Protein AF-A0A2J4XVS3-F1 (afdb_monomer_lite)

Organism: NCBI:txid1134687

Structure (mmCIF, N/CA/C/O backbone):
data_AF-A0A2J4XVS3-F1
#
_entry.id   AF-A0A2J4XVS3-F1
#
loop_
_atom_site.group_PDB
_atom_site.id
_atom_site.type_symbol
_atom_site.label_atom_id
_atom_site.label_alt_id
_atom_site.label_comp_id
_atom_site.label_asym_id
_atom_site.label_entity_id
_atom_site.label_seq_id
_atom_site.pdbx_PDB_ins_code
_atom_site.Cartn_x
_atom_site.Cartn_y
_atom_site.Cartn_z
_atom_site.occupancy
_atom_site.B_iso_or_equiv
_atom_site.auth_seq_id
_atom_site.auth_comp_id
_atom_site.auth_asym_id
_atom_site.auth_atom_id
_atom_site.pdbx_PDB_model_num
ATOM 1 N N . MET A 1 1 ? -5.455 -13.985 -5.102 1.00 66.81 1 MET A N 1
ATOM 2 C CA . MET A 1 1 ? -6.342 -13.562 -3.995 1.00 66.81 1 MET A CA 1
ATOM 3 C C . MET A 1 1 ? -5.615 -12.682 -2.974 1.00 66.81 1 MET A C 1
ATOM 5 O O . MET A 1 1 ? -6.192 -11.683 -2.579 1.00 66.81 1 MET A O 1
ATOM 9 N N . GLY A 1 2 ? -4.369 -12.976 -2.565 1.00 78.56 2 GLY A N 1
ATOM 10 C CA . GLY A 1 2 ? -3.549 -12.044 -1.762 1.00 78.56 2 GLY A CA 1
ATOM 11 C C . GLY A 1 2 ? -4.256 -11.509 -0.506 1.00 78.56 2 GLY A C 1
ATOM 12 O O . GLY A 1 2 ? -4.960 -12.256 0.173 1.00 78.56 2 GLY A O 1
ATOM 13 N N . VAL A 1 3 ? -4.119 -10.205 -0.237 1.00 79.12 3 VAL A N 1
ATOM 14 C CA . VAL A 1 3 ? -4.739 -9.520 0.917 1.00 79.12 3 VAL A CA 1
ATOM 15 C C . VAL A 1 3 ? -6.270 -9.642 0.937 1.00 79.12 3 VAL A C 1
ATOM 17 O O . VAL A 1 3 ? -6.856 -9.772 2.012 1.00 79.12 3 VAL A O 1
ATOM 20 N N . LEU A 1 4 ? -6.929 -9.707 -0.229 1.00 84.25 4 LEU A N 1
ATOM 21 C CA . LEU A 1 4 ? -8.383 -9.894 -0.315 1.00 84.25 4 LEU A CA 1
ATOM 22 C C . LEU A 1 4 ? -8.838 -11.191 0.366 1.00 84.25 4 LEU A C 1
ATOM 24 O O . LEU A 1 4 ? -9.874 -11.203 1.028 1.00 84.25 4 LEU A O 1
ATOM 28 N N . ALA A 1 5 ? -8.051 -12.268 0.244 1.00 89.25 5 ALA A N 1
ATOM 29 C CA . ALA A 1 5 ? -8.343 -13.522 0.936 1.00 89.25 5 ALA A CA 1
ATOM 30 C C . ALA A 1 5 ? -8.374 -13.308 2.451 1.00 89.25 5 ALA A C 1
ATOM 32 O O . ALA A 1 5 ? -9.304 -13.765 3.104 1.00 89.25 5 ALA A O 1
ATOM 33 N N . GLY A 1 6 ? -7.388 -12.582 2.989 1.00 87.81 6 GLY A N 1
ATOM 34 C CA . GLY A 1 6 ? -7.286 -12.278 4.416 1.00 87.81 6 GLY A CA 1
ATOM 35 C C . GLY A 1 6 ? -8.451 -11.432 4.932 1.00 87.81 6 GLY A C 1
ATOM 36 O O . GLY A 1 6 ? -8.984 -11.715 6.002 1.00 87.81 6 GLY A O 1
ATOM 37 N N . ILE A 1 7 ? -8.900 -10.440 4.155 1.00 89.00 7 ILE A N 1
ATOM 38 C CA . ILE A 1 7 ? -10.079 -9.630 4.501 1.00 89.00 7 ILE A CA 1
ATOM 39 C C . ILE A 1 7 ? -11.326 -10.515 4.566 1.00 89.00 7 ILE A C 1
ATOM 41 O O . ILE A 1 7 ? -12.056 -10.487 5.555 1.00 89.00 7 ILE A O 1
ATOM 45 N N . ILE A 1 8 ? -11.558 -11.333 3.537 1.00 94.06 8 ILE A N 1
ATOM 46 C CA . ILE A 1 8 ? -12.737 -12.201 3.464 1.00 94.06 8 ILE A CA 1
ATOM 47 C C . ILE A 1 8 ? -12.722 -13.228 4.601 1.00 94.06 8 ILE A C 1
ATOM 49 O O . ILE A 1 8 ? -13.723 -13.370 5.301 1.00 94.06 8 ILE A O 1
ATOM 53 N N . THR A 1 9 ? -11.605 -13.922 4.830 1.00 94.81 9 THR A N 1
ATOM 54 C CA . THR A 1 9 ? -11.514 -14.931 5.897 1.00 94.81 9 THR A CA 1
ATOM 55 C C . THR A 1 9 ? -11.608 -14.307 7.288 1.00 94.81 9 THR A C 1
ATOM 57 O O . THR A 1 9 ? -12.237 -14.895 8.168 1.00 94.81 9 THR A O 1
ATOM 60 N N . GLY A 1 10 ? -11.079 -13.094 7.484 1.00 94.62 10 GLY A N 1
ATOM 61 C CA . GLY A 1 10 ? -11.247 -12.318 8.713 1.00 94.62 10 GLY A CA 1
ATOM 62 C C . GLY A 1 10 ? -12.708 -11.945 8.981 1.00 94.62 10 GLY A C 1
ATOM 63 O O . GLY A 1 10 ? -13.201 -12.152 10.091 1.00 94.62 10 GLY A O 1
ATOM 64 N N . LEU A 1 11 ? -13.431 -11.472 7.960 1.00 96.81 11 LEU A N 1
ATOM 65 C CA . LEU A 1 11 ? -14.864 -11.168 8.055 1.00 96.81 11 LEU A CA 1
ATOM 66 C C . LEU A 1 11 ? -15.695 -12.420 8.350 1.00 96.81 11 LEU A C 1
ATOM 68 O O . LEU A 1 11 ? -16.580 -12.375 9.203 1.00 96.81 11 LEU A O 1
ATOM 72 N N . VAL A 1 12 ? -15.389 -13.546 7.699 1.00 97.69 12 VAL A N 1
ATOM 73 C CA . VAL A 1 12 ? -16.036 -14.838 7.972 1.00 97.69 12 VAL A CA 1
ATOM 74 C C . VAL A 1 12 ? -15.788 -15.258 9.415 1.00 97.69 12 VAL A C 1
ATOM 76 O O . VAL A 1 12 ? -16.746 -15.531 10.133 1.00 97.69 12 VAL A O 1
ATOM 79 N N . GLY A 1 13 ? -14.535 -15.253 9.876 1.00 97.50 13 GLY A N 1
ATOM 80 C CA . GLY A 1 13 ? -14.196 -15.607 11.254 1.00 97.50 13 GLY A CA 1
ATOM 81 C C . GLY A 1 13 ? -14.908 -14.720 12.279 1.00 97.50 13 GLY A C 1
ATOM 82 O O . GLY A 1 13 ? -15.494 -15.227 13.237 1.00 97.50 13 GLY A O 1
ATOM 83 N N . GLY A 1 14 ? -14.939 -13.405 12.044 1.00 97.38 14 GLY A N 1
ATOM 84 C CA . GLY A 1 14 ? -15.664 -12.450 12.884 1.00 97.38 14 GLY A CA 1
ATOM 85 C C . GLY A 1 14 ? -17.174 -12.702 12.907 1.00 97.38 14 GLY A C 1
ATOM 86 O O . GLY A 1 14 ? -17.779 -12.743 13.978 1.00 97.38 14 GLY A O 1
ATOM 87 N N . ALA A 1 15 ? -17.788 -12.943 11.746 1.00 98.00 15 ALA A N 1
ATOM 88 C CA . ALA A 1 15 ? -19.215 -13.240 11.636 1.00 98.00 15 ALA A CA 1
ATOM 89 C C . ALA A 1 15 ? -19.586 -14.562 12.329 1.00 98.00 15 ALA A C 1
ATOM 91 O O . ALA A 1 15 ? -20.554 -14.616 13.090 1.00 98.00 15 ALA A O 1
ATOM 92 N N . VAL A 1 16 ? -18.786 -15.612 12.124 1.00 97.88 16 VAL A N 1
ATOM 93 C CA . VAL A 1 16 ? -18.948 -16.924 12.768 1.00 97.88 16 VAL A CA 1
ATOM 94 C C . VAL A 1 16 ? -18.819 -16.786 14.286 1.00 97.88 16 VAL A C 1
ATOM 96 O O . VAL A 1 16 ? -19.641 -17.333 15.023 1.00 97.88 16 VAL A O 1
ATOM 99 N N . TYR A 1 17 ? -17.832 -16.029 14.773 1.00 97.75 17 TYR A N 1
ATOM 100 C CA . TYR A 1 17 ? -17.650 -15.783 16.203 1.00 97.75 17 TYR A CA 1
ATOM 101 C C . TYR A 1 17 ? -18.851 -15.046 16.809 1.00 97.75 17 TYR A C 1
ATOM 103 O O . TYR A 1 17 ? -19.412 -15.503 17.809 1.00 97.75 17 TYR A O 1
ATOM 111 N N . ASN A 1 18 ? -19.293 -13.953 16.181 1.00 97.88 18 ASN A N 1
ATOM 112 C CA . ASN A 1 18 ? -20.447 -13.174 16.636 1.00 97.88 18 ASN A CA 1
ATOM 113 C C . ASN A 1 18 ? -21.728 -14.015 16.672 1.00 97.88 18 ASN A C 1
ATOM 115 O O . ASN A 1 18 ? -22.561 -13.840 17.559 1.00 97.88 18 ASN A O 1
ATOM 119 N N . ARG A 1 19 ? -21.880 -14.953 15.731 1.00 96.56 19 ARG A N 1
ATOM 120 C CA . ARG A 1 19 ? -23.071 -15.799 15.634 1.00 96.56 19 ARG A CA 1
ATOM 121 C C . ARG A 1 19 ? -23.054 -17.004 16.578 1.00 96.56 19 ARG A C 1
ATOM 123 O O . ARG A 1 19 ? -24.110 -17.343 17.113 1.00 96.56 19 ARG A O 1
ATOM 130 N N . TRP A 1 20 ? -21.906 -17.668 16.747 1.00 96.94 20 TRP A N 1
ATOM 131 C CA . TRP A 1 20 ? -21.829 -19.017 17.331 1.00 96.94 20 TRP A CA 1
ATOM 132 C C . TRP A 1 20 ? -20.818 -19.200 18.467 1.00 96.94 20 TRP A C 1
ATOM 134 O O . TRP A 1 20 ? -20.681 -20.312 18.972 1.00 96.94 20 TRP A O 1
ATOM 144 N N . SER A 1 21 ? -20.161 -18.148 18.957 1.00 96.56 21 SER A N 1
ATOM 145 C CA . SER A 1 21 ? -19.264 -18.258 20.124 1.00 96.56 21 SER A CA 1
ATOM 146 C C . SER A 1 21 ? -19.941 -18.803 21.394 1.00 96.56 21 SER A C 1
ATOM 148 O O . SER A 1 21 ? -19.258 -19.352 22.260 1.00 96.56 21 SER A O 1
ATOM 150 N N . GLY A 1 22 ? -21.270 -18.694 21.495 1.00 95.38 22 GLY A N 1
ATOM 151 C CA . GLY A 1 22 ? -22.093 -19.246 22.578 1.00 95.38 22 GLY A CA 1
ATOM 152 C C . GLY A 1 22 ? -22.997 -20.418 22.176 1.00 95.38 22 GLY A C 1
ATOM 153 O O . GLY A 1 22 ? -23.959 -20.694 22.890 1.00 95.38 22 GLY A O 1
ATOM 154 N N . ILE A 1 23 ? -22.755 -21.081 21.036 1.00 96.31 23 ILE A N 1
ATOM 155 C CA . ILE A 1 23 ? -23.620 -22.175 20.567 1.00 96.31 23 ILE A CA 1
ATOM 156 C C . ILE A 1 23 ? -23.643 -23.340 21.568 1.00 96.31 23 ILE A C 1
ATOM 158 O O . ILE A 1 23 ? -22.600 -23.781 22.055 1.00 96.31 23 ILE A O 1
ATOM 162 N N . LYS A 1 24 ? -24.839 -23.861 21.854 1.00 94.25 24 LYS A N 1
ATOM 163 C CA . LYS A 1 24 ? -25.027 -25.104 22.609 1.00 94.25 24 LYS A CA 1
ATOM 164 C C . LYS A 1 24 ? -25.328 -26.230 21.630 1.00 94.25 24 LYS A C 1
ATOM 166 O O . LYS A 1 24 ? -26.265 -26.123 20.844 1.00 94.25 24 LYS A O 1
ATOM 171 N N . LEU A 1 25 ? -24.510 -27.275 21.672 1.00 93.44 25 LEU A N 1
ATOM 172 C CA . LEU A 1 25 ? -24.684 -28.476 20.861 1.00 93.44 25 LEU A CA 1
ATOM 173 C C . LEU A 1 25 ? -25.314 -29.591 21.710 1.00 93.44 25 LEU A C 1
ATOM 175 O O . LEU A 1 25 ? -25.219 -29.524 22.938 1.00 93.44 25 LEU A O 1
ATOM 179 N N . PRO A 1 26 ? -25.938 -30.603 21.081 1.00 94.69 26 PRO A N 1
ATOM 180 C CA . PRO A 1 26 ? -26.410 -31.796 21.781 1.00 94.69 26 PRO A CA 1
ATOM 181 C C . PRO A 1 26 ? -25.289 -32.480 22.573 1.00 94.69 26 PRO A C 1
ATOM 183 O O . PRO A 1 26 ? -24.120 -32.360 22.205 1.00 94.69 26 PRO A O 1
ATOM 186 N N . ASP A 1 27 ? -25.637 -33.248 23.607 1.00 93.56 27 ASP A N 1
ATOM 187 C CA . ASP A 1 27 ? -24.672 -33.801 24.573 1.00 93.56 27 ASP A CA 1
ATOM 188 C C . ASP A 1 27 ? -23.518 -34.579 23.921 1.00 93.56 27 ASP A C 1
ATOM 190 O O . ASP A 1 27 ? -22.358 -34.390 24.292 1.00 93.56 27 ASP A O 1
ATOM 194 N N . PHE A 1 28 ? -23.803 -35.359 22.873 1.00 94.88 28 PHE A N 1
ATOM 1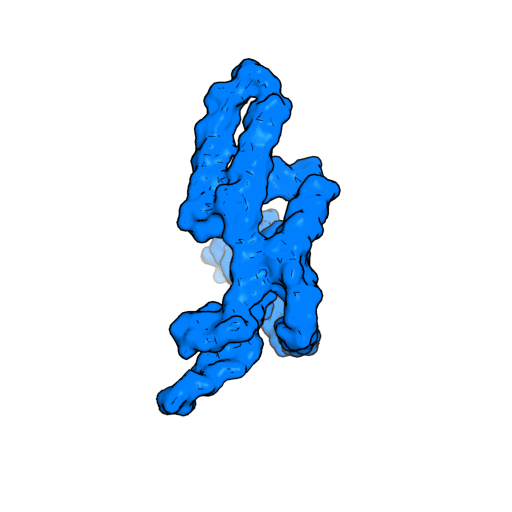95 C CA . PHE A 1 28 ? -22.798 -36.136 22.136 1.00 94.88 28 PHE A CA 1
ATOM 196 C C . PHE A 1 28 ? -21.802 -35.280 21.321 1.00 94.88 28 PHE A C 1
ATOM 198 O O . PHE A 1 28 ? -20.739 -35.768 20.951 1.00 94.88 28 PHE A O 1
ATOM 205 N N . LEU A 1 29 ? -22.109 -34.001 21.063 1.00 93.50 29 LEU A N 1
ATOM 206 C CA . LEU A 1 29 ? -21.225 -33.018 20.413 1.00 93.50 29 LEU A CA 1
ATOM 207 C C . LEU A 1 29 ? -20.833 -31.859 21.338 1.00 93.50 29 LEU A C 1
ATOM 209 O O . LEU A 1 29 ? -20.175 -30.916 20.894 1.00 93.50 29 LEU A O 1
ATOM 213 N N . SER A 1 30 ? -21.205 -31.911 22.619 1.00 92.62 30 SER A N 1
ATOM 214 C CA . SER A 1 30 ? -20.993 -30.827 23.587 1.00 92.62 30 SER A CA 1
ATOM 215 C C . SER A 1 30 ? -19.529 -30.382 23.687 1.00 92.62 30 SER A C 1
ATOM 217 O O . SER A 1 30 ? -19.259 -29.197 23.892 1.00 92.62 30 SER A O 1
ATOM 219 N N . PHE A 1 31 ? -18.579 -31.293 23.436 1.00 93.50 31 PHE A N 1
ATOM 220 C CA . PHE A 1 31 ? -17.145 -30.999 23.366 1.00 93.50 31 PHE A CA 1
ATOM 221 C C . PHE A 1 31 ? -16.796 -29.873 22.380 1.00 93.50 31 PHE A C 1
ATOM 223 O O . PHE A 1 31 ? -15.903 -29.069 22.667 1.00 93.50 31 PHE A O 1
ATOM 230 N N . PHE A 1 32 ? -17.501 -29.802 21.247 1.00 95.00 32 PHE A N 1
ATOM 231 C CA . PHE A 1 32 ? -17.296 -28.805 20.196 1.00 95.00 32 PHE A CA 1
ATOM 232 C C . PHE A 1 32 ? -18.102 -27.522 20.416 1.00 95.00 32 PHE A C 1
ATOM 234 O O . PHE A 1 32 ? -17.988 -26.605 19.613 1.00 95.00 32 PHE A O 1
ATOM 241 N N . GLY A 1 33 ? -18.916 -27.436 21.471 1.00 93.00 33 GLY A N 1
ATOM 242 C CA . GLY A 1 33 ? -19.771 -26.283 21.744 1.00 93.00 33 GLY A CA 1
ATOM 243 C C . GLY A 1 33 ? -19.008 -24.996 22.085 1.00 93.00 33 GLY A C 1
ATOM 244 O O . GLY A 1 33 ? -17.806 -24.985 22.375 1.00 93.00 33 GLY A O 1
ATOM 245 N N . GLY A 1 34 ? -19.735 -23.879 22.070 1.00 94.00 34 GLY A N 1
ATOM 246 C CA . GLY A 1 34 ? -19.211 -22.554 22.388 1.00 94.00 34 GLY A CA 1
ATOM 247 C C . GLY A 1 34 ? -18.070 -22.120 21.463 1.00 94.00 34 GLY A C 1
ATOM 248 O O . GLY A 1 34 ? -18.100 -22.330 20.252 1.00 94.00 34 GLY A O 1
ATOM 249 N N . LYS A 1 35 ? -17.021 -21.521 22.037 1.00 95.38 35 LYS A N 1
ATOM 250 C CA . LYS A 1 35 ? -15.899 -20.942 21.275 1.00 95.38 35 LYS A CA 1
ATOM 251 C C . LYS A 1 35 ? -15.115 -21.962 20.442 1.00 95.38 35 LYS A C 1
ATOM 253 O O . LYS A 1 35 ? -14.475 -21.570 19.473 1.00 95.38 35 LYS A O 1
ATOM 258 N N . ARG A 1 36 ? -15.173 -23.254 20.787 1.00 95.94 36 ARG A N 1
ATOM 259 C CA . ARG A 1 36 ? -14.505 -24.331 20.033 1.00 95.94 36 ARG A CA 1
ATOM 260 C C . ARG A 1 36 ? -15.172 -24.597 18.684 1.00 95.94 36 ARG A C 1
ATOM 262 O O . ARG A 1 36 ? -14.494 -25.022 17.755 1.00 95.94 36 ARG A O 1
ATOM 269 N N . PHE A 1 37 ? -16.462 -24.284 18.552 1.00 96.81 37 PHE A N 1
ATOM 270 C CA . PHE A 1 37 ? -17.194 -24.426 17.296 1.00 96.81 37 PHE A CA 1
ATOM 271 C C . PHE A 1 37 ? -16.744 -23.407 16.245 1.00 96.81 37 PHE A C 1
ATOM 273 O O . PHE A 1 37 ? -16.752 -23.690 15.050 1.00 96.81 37 PHE A O 1
ATOM 280 N N . VAL A 1 38 ? -16.332 -22.215 16.687 1.00 97.06 38 VAL A N 1
ATOM 281 C CA . VAL A 1 38 ? -15.976 -21.091 15.812 1.00 97.06 38 VAL A CA 1
ATOM 282 C C . VAL A 1 38 ? -14.890 -21.449 14.789 1.00 97.06 38 VAL A C 1
ATOM 284 O O . VAL A 1 38 ? -15.139 -21.243 13.601 1.00 97.06 38 VAL A O 1
ATOM 287 N N . PRO A 1 39 ? -13.714 -21.996 15.159 1.00 96.56 39 PRO A N 1
ATOM 288 C CA . PRO A 1 39 ? -12.707 -22.370 14.166 1.00 96.56 39 PRO A CA 1
ATOM 289 C C . PRO A 1 39 ? -13.187 -23.477 13.214 1.00 96.56 39 PRO A C 1
ATOM 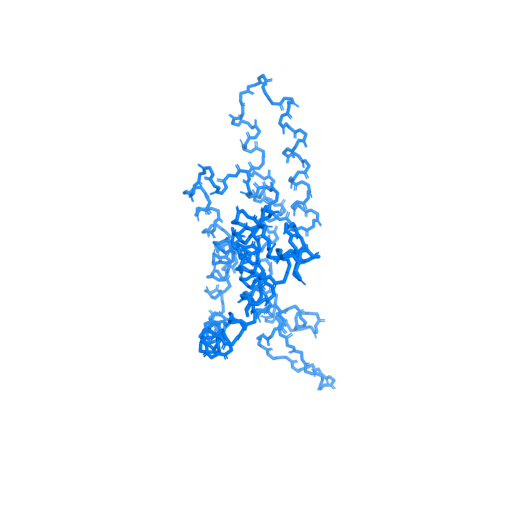291 O O . PRO A 1 39 ? -12.849 -23.436 12.035 1.00 96.56 39 PRO A O 1
ATOM 294 N N . ILE A 1 40 ? -14.023 -24.413 13.682 1.00 96.62 40 ILE A N 1
ATOM 295 C CA . ILE A 1 40 ? -14.574 -25.504 12.857 1.00 96.62 40 ILE A CA 1
ATOM 296 C C . ILE A 1 40 ? -15.493 -24.936 11.772 1.00 96.62 40 ILE A C 1
ATOM 298 O O . ILE A 1 40 ? -15.299 -25.191 10.585 1.00 96.62 40 ILE A O 1
ATOM 302 N N . ALA A 1 41 ? -16.466 -24.117 12.174 1.00 96.81 41 ALA A N 1
ATOM 303 C CA . ALA A 1 41 ? -17.388 -23.466 11.253 1.00 96.81 41 ALA A CA 1
ATOM 304 C C . ALA A 1 41 ? -16.659 -22.504 10.304 1.00 96.81 41 ALA A C 1
ATOM 306 O O . ALA A 1 41 ? -16.929 -22.503 9.106 1.00 96.81 41 ALA A O 1
ATOM 307 N N . THR A 1 42 ? -15.689 -21.736 10.810 1.00 97.56 42 THR A N 1
ATOM 308 C CA . THR A 1 42 ? -14.852 -20.856 9.978 1.00 97.56 42 THR A CA 1
ATOM 309 C C . THR A 1 42 ? -14.110 -21.659 8.912 1.00 97.56 42 THR A C 1
ATOM 311 O O . THR A 1 42 ? -14.170 -21.301 7.740 1.00 97.56 42 THR A O 1
ATOM 314 N N . GLY A 1 43 ? -13.474 -22.776 9.284 1.00 97.25 43 GLY A N 1
ATOM 315 C CA . GLY A 1 43 ? -12.801 -23.669 8.339 1.00 97.25 43 GLY A CA 1
ATOM 316 C C . GLY A 1 43 ? -13.746 -24.218 7.271 1.00 97.25 43 GLY A C 1
ATOM 317 O O . GLY A 1 43 ? -13.406 -24.201 6.091 1.00 97.25 43 GLY A O 1
ATOM 318 N N . PHE A 1 44 ? -14.959 -24.622 7.659 1.00 97.56 44 PHE A N 1
ATOM 319 C CA . PHE A 1 44 ? -15.984 -25.078 6.719 1.00 97.56 44 PHE A CA 1
ATOM 320 C C . PHE A 1 44 ? -16.391 -23.987 5.715 1.00 97.56 44 PHE A C 1
ATOM 322 O O . PHE A 1 44 ? -16.375 -24.229 4.509 1.00 97.56 44 PHE A O 1
ATOM 329 N N . PHE A 1 45 ? -16.700 -22.770 6.171 1.00 97.88 45 PHE A N 1
ATOM 330 C CA . PHE A 1 45 ? -17.040 -21.675 5.256 1.00 97.88 45 PHE A CA 1
ATOM 331 C C . PHE A 1 45 ? -15.861 -21.283 4.364 1.00 97.88 45 PHE A C 1
ATOM 333 O O . PHE A 1 45 ? -16.054 -21.050 3.174 1.00 97.88 45 PHE A O 1
ATOM 340 N N . CYS A 1 46 ? -14.637 -21.270 4.895 1.00 97.31 46 CYS A N 1
ATOM 341 C CA . CYS A 1 46 ? -13.435 -21.031 4.101 1.00 97.31 46 CYS A CA 1
ATOM 342 C C . CYS A 1 46 ? -13.212 -22.115 3.039 1.00 97.31 46 CYS A C 1
ATOM 344 O O . CYS A 1 46 ? -12.784 -21.783 1.939 1.00 97.31 46 CYS A O 1
ATOM 346 N N . LEU A 1 47 ? -13.536 -23.381 3.320 1.00 97.25 47 LEU A N 1
ATOM 347 C CA . LEU A 1 47 ? -13.484 -24.464 2.334 1.00 97.25 47 LEU A CA 1
ATOM 348 C C . LEU A 1 47 ? -14.484 -24.227 1.193 1.00 97.25 47 LEU A C 1
ATOM 350 O O . LEU A 1 47 ? -14.121 -24.332 0.023 1.00 97.25 47 LEU A O 1
ATOM 354 N N . VAL A 1 48 ? -15.725 -23.858 1.524 1.00 97.19 48 VAL A N 1
ATOM 355 C CA . VAL A 1 48 ? -16.749 -23.511 0.524 1.00 97.19 48 VAL A CA 1
ATOM 356 C C . VAL A 1 48 ? -16.297 -22.316 -0.317 1.00 97.19 48 VAL A C 1
ATOM 358 O O . VAL A 1 48 ? -16.364 -22.357 -1.544 1.00 97.19 48 VAL A O 1
ATOM 361 N N . LEU A 1 49 ? -15.774 -21.268 0.322 1.00 96.69 49 LEU A N 1
ATOM 362 C CA . LEU A 1 49 ? -15.236 -20.102 -0.376 1.00 96.69 49 LEU A CA 1
ATOM 363 C C . LEU A 1 49 ? -14.039 -20.465 -1.257 1.00 96.69 49 LEU A C 1
ATOM 365 O O . LEU A 1 49 ? -13.954 -19.960 -2.370 1.00 96.69 49 LEU A O 1
ATOM 369 N N . ALA A 1 50 ? -13.145 -21.349 -0.814 1.00 95.25 50 ALA A N 1
ATOM 370 C CA . ALA A 1 50 ? -12.019 -21.812 -1.620 1.00 95.25 50 ALA A CA 1
ATOM 371 C C . ALA A 1 50 ? -12.494 -22.536 -2.887 1.00 95.25 50 ALA A C 1
ATOM 373 O O . ALA A 1 50 ? -11.965 -22.272 -3.964 1.00 95.25 50 ALA A O 1
ATOM 374 N N . ALA A 1 51 ? -13.527 -23.378 -2.784 1.00 95.69 51 ALA A N 1
ATOM 375 C CA . ALA A 1 51 ? -14.134 -24.016 -3.949 1.00 95.69 51 ALA A CA 1
ATOM 376 C C . ALA A 1 51 ? -14.719 -22.978 -4.921 1.00 95.69 51 ALA A C 1
ATOM 378 O O . ALA A 1 51 ? -14.457 -23.049 -6.117 1.00 95.69 51 ALA A O 1
ATOM 379 N N . ILE A 1 52 ? -15.445 -21.974 -4.418 1.00 95.81 52 ILE A N 1
ATOM 380 C CA . ILE A 1 52 ? -16.032 -20.904 -5.244 1.00 95.81 52 ILE A CA 1
ATOM 381 C C . ILE A 1 52 ? -14.938 -20.064 -5.917 1.00 95.81 52 ILE A C 1
ATOM 383 O O . ILE A 1 52 ? -14.920 -19.913 -7.139 1.00 95.81 52 ILE A O 1
ATOM 387 N N . PHE A 1 53 ? -13.999 -19.529 -5.135 1.00 95.19 53 PHE A N 1
ATOM 388 C CA . PHE A 1 53 ? -12.924 -18.684 -5.649 1.00 95.19 53 PHE A CA 1
ATOM 389 C C . PHE A 1 53 ? -11.946 -19.452 -6.538 1.00 95.19 53 PHE A C 1
ATOM 391 O O . PHE A 1 53 ? -11.348 -18.833 -7.409 1.00 95.19 53 PHE A O 1
ATOM 398 N N . GLY A 1 54 ? -11.829 -20.774 -6.402 1.00 93.31 54 GLY A N 1
ATOM 399 C CA . GLY A 1 54 ? -11.070 -21.607 -7.336 1.00 93.31 54 GLY A CA 1
ATOM 400 C C . GLY A 1 54 ? -11.536 -21.457 -8.789 1.00 93.31 54 GLY A C 1
ATOM 401 O O . GLY A 1 54 ? -10.703 -21.456 -9.689 1.00 93.31 54 GLY A O 1
ATOM 402 N N . TYR A 1 55 ? -12.836 -21.243 -9.015 1.00 93.81 55 TYR A N 1
ATOM 403 C CA . TYR A 1 55 ? -13.400 -21.012 -10.352 1.00 93.81 55 TYR A CA 1
ATOM 404 C C . TYR A 1 55 ? -13.578 -19.528 -10.685 1.00 93.81 55 TYR A C 1
ATOM 406 O O . TYR A 1 55 ? -13.391 -19.124 -11.830 1.00 93.81 55 TYR A O 1
ATOM 414 N N . VAL A 1 56 ? -13.935 -18.704 -9.696 1.00 93.94 56 VAL A N 1
ATOM 415 C CA . VAL A 1 56 ? -14.264 -17.284 -9.915 1.00 93.94 56 VAL A CA 1
ATOM 416 C C . VAL A 1 56 ? -13.020 -16.393 -9.969 1.00 93.94 56 VAL A C 1
ATOM 418 O O . VAL A 1 56 ? -13.009 -15.395 -10.685 1.00 93.94 56 VAL A O 1
ATOM 421 N N . TRP A 1 57 ? -11.961 -16.723 -9.227 1.00 92.44 57 TRP A N 1
ATOM 422 C CA . TRP A 1 57 ? -10.763 -15.886 -9.154 1.00 92.44 57 TRP A CA 1
ATOM 423 C C . TRP A 1 57 ? -9.871 -15.917 -10.403 1.00 92.44 57 TRP A C 1
ATOM 425 O O . TRP A 1 57 ? -9.359 -14.853 -10.744 1.00 92.44 57 TRP A O 1
ATOM 435 N N . PRO A 1 58 ? -9.649 -17.049 -11.107 1.00 92.94 58 PRO A N 1
ATOM 436 C CA . PRO A 1 58 ? -8.722 -17.074 -12.241 1.00 92.94 58 PRO A CA 1
ATOM 437 C C . PRO A 1 58 ? -9.017 -16.029 -13.335 1.00 92.94 58 P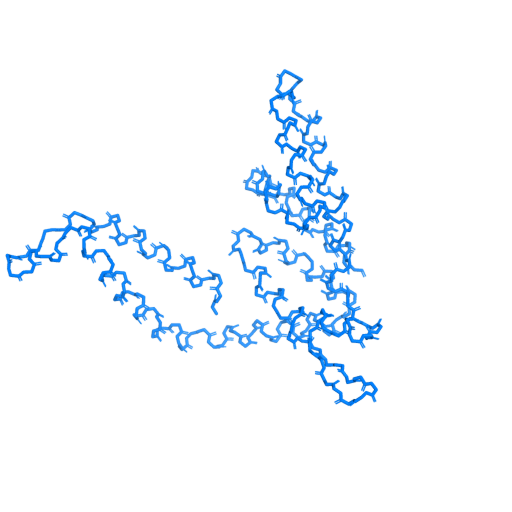RO A C 1
ATOM 439 O O . PRO A 1 58 ? -8.085 -15.325 -13.721 1.00 92.94 58 PRO A O 1
ATOM 442 N N . PRO A 1 59 ? -10.274 -15.811 -13.781 1.00 93.88 59 PRO A N 1
ATOM 443 C CA . PRO A 1 59 ? -10.581 -14.733 -14.726 1.00 93.88 59 PRO A CA 1
ATOM 444 C C . PRO A 1 59 ? -10.224 -13.338 -14.194 1.00 93.88 59 PRO A C 1
ATOM 446 O O . PRO A 1 59 ? -9.684 -12.512 -14.927 1.00 93.88 59 PRO A O 1
ATOM 449 N N . VAL A 1 60 ? -10.476 -13.083 -12.905 1.00 89.88 60 VAL A N 1
ATOM 450 C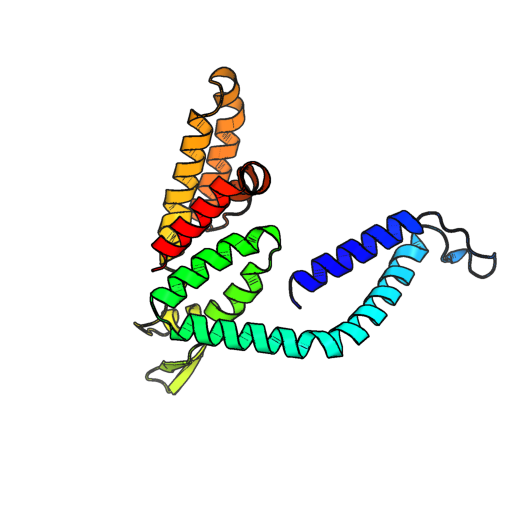 CA . VAL A 1 60 ? -10.129 -11.816 -12.241 1.00 89.88 60 VAL A CA 1
ATOM 451 C C . VAL A 1 60 ? -8.612 -11.644 -12.170 1.00 89.88 60 VAL A C 1
ATOM 453 O O . VAL A 1 60 ? -8.099 -10.572 -12.472 1.00 89.88 60 VAL A O 1
ATOM 456 N N . GLN A 1 61 ? -7.882 -12.705 -11.822 1.00 86.06 61 GLN A N 1
ATOM 457 C CA . GLN A 1 61 ? -6.422 -12.705 -11.788 1.00 86.06 61 GLN A CA 1
ATOM 458 C C . GLN A 1 61 ? -5.830 -12.399 -13.166 1.00 86.06 61 GLN A C 1
ATOM 460 O O . GLN A 1 61 ? -4.892 -11.610 -13.250 1.00 86.06 61 GLN A O 1
ATOM 465 N N . ASN A 1 62 ? -6.396 -12.972 -14.229 1.00 88.31 62 ASN A N 1
ATOM 466 C CA . ASN A 1 62 ? -5.963 -12.713 -15.601 1.00 88.31 62 ASN A CA 1
ATOM 467 C C . ASN A 1 62 ? -6.227 -11.259 -16.008 1.00 88.31 62 ASN A C 1
ATOM 469 O O . ASN A 1 62 ? -5.359 -10.630 -16.603 1.00 88.31 62 ASN A O 1
ATOM 473 N N . ALA A 1 63 ? -7.382 -10.696 -15.639 1.00 88.56 63 ALA A N 1
ATOM 474 C CA . ALA A 1 63 ? -7.679 -9.286 -15.888 1.00 88.56 63 ALA A CA 1
ATOM 475 C C . ALA A 1 63 ? -6.716 -8.346 -15.139 1.00 88.56 63 ALA A C 1
ATOM 477 O O . ALA A 1 63 ? -6.236 -7.371 -15.713 1.00 88.56 63 ALA A O 1
ATOM 478 N N . ILE A 1 64 ? -6.392 -8.659 -13.878 1.00 84.06 64 ILE A N 1
ATOM 479 C CA . ILE A 1 64 ? -5.392 -7.919 -13.093 1.00 84.06 64 ILE A CA 1
ATOM 480 C C . ILE A 1 64 ? -4.015 -8.005 -13.761 1.00 84.06 64 ILE A C 1
ATOM 482 O O . ILE A 1 64 ? -3.321 -6.997 -13.850 1.00 84.06 64 ILE A O 1
ATOM 486 N N . HIS A 1 65 ? -3.625 -9.191 -14.231 1.00 81.81 65 HIS A N 1
ATOM 487 C CA . HIS A 1 65 ? -2.344 -9.398 -14.899 1.00 81.81 65 HIS A CA 1
ATOM 488 C C . HIS A 1 65 ? -2.249 -8.591 -16.200 1.00 81.81 65 HIS A C 1
ATOM 490 O O . HIS A 1 65 ? -1.321 -7.803 -16.345 1.00 81.81 65 HIS A O 1
ATOM 496 N N . ALA A 1 66 ? -3.260 -8.680 -17.069 1.00 85.50 66 ALA A N 1
ATOM 497 C CA . ALA A 1 66 ? -3.321 -7.916 -18.316 1.00 85.50 66 ALA A CA 1
ATOM 498 C C . ALA A 1 66 ? -3.329 -6.395 -18.075 1.00 85.50 66 ALA A C 1
ATOM 500 O O . ALA A 1 66 ? -2.653 -5.642 -18.774 1.00 85.50 66 ALA A O 1
ATOM 501 N N . GLY A 1 67 ? -4.060 -5.928 -17.056 1.00 84.88 67 GLY A N 1
ATOM 502 C CA . GLY A 1 67 ? -4.026 -4.524 -16.643 1.00 84.88 67 GLY A CA 1
ATOM 503 C C . GLY A 1 67 ? -2.641 -4.093 -16.151 1.00 84.88 67 GLY A C 1
ATOM 504 O O . GLY A 1 67 ? -2.188 -3.000 -16.478 1.00 84.88 67 GLY A O 1
ATOM 505 N N . GLY A 1 68 ? -1.948 -4.961 -15.411 1.00 78.44 68 GLY A N 1
ATOM 506 C CA . GLY A 1 68 ? -0.570 -4.742 -14.976 1.00 78.44 68 GLY A CA 1
ATOM 507 C C . GLY A 1 68 ? 0.417 -4.652 -16.141 1.00 78.44 68 GLY A C 1
ATOM 508 O O . GLY A 1 68 ? 1.221 -3.725 -16.176 1.00 78.44 68 GLY A O 1
ATOM 509 N N . GLU A 1 69 ? 0.329 -5.560 -17.115 1.00 79.94 69 GLU A N 1
ATOM 510 C CA . G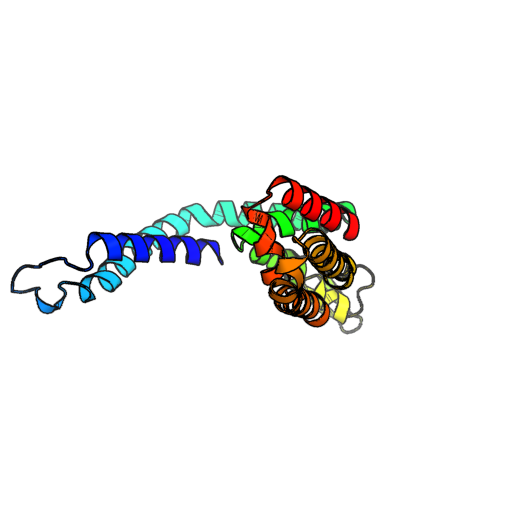LU A 1 69 ? 1.160 -5.534 -18.331 1.00 79.94 69 GLU A CA 1
ATOM 511 C C . GLU A 1 69 ? 0.945 -4.253 -19.129 1.00 79.94 69 GLU A C 1
ATOM 513 O O . GLU A 1 69 ? 1.912 -3.616 -19.548 1.00 79.94 69 GLU A O 1
ATOM 518 N N . TRP A 1 70 ? -0.311 -3.826 -19.271 1.00 85.31 70 TRP A N 1
ATOM 519 C CA . TRP A 1 70 ? -0.639 -2.572 -19.939 1.00 85.31 70 TRP A CA 1
ATOM 520 C C . TRP A 1 70 ? -0.038 -1.356 -19.222 1.00 85.31 70 TRP A C 1
ATOM 522 O O . TRP A 1 70 ? 0.575 -0.509 -19.871 1.00 85.31 70 TRP A O 1
ATOM 532 N N . ILE A 1 71 ? -0.163 -1.284 -17.890 1.00 83.12 71 ILE A N 1
ATOM 533 C CA . ILE A 1 71 ? 0.428 -0.209 -17.080 1.00 83.12 71 ILE A CA 1
ATOM 534 C C . ILE A 1 71 ? 1.945 -0.178 -17.269 1.00 83.12 71 ILE A C 1
ATOM 536 O O . ILE A 1 71 ? 2.507 0.886 -17.506 1.00 83.12 71 ILE A O 1
ATOM 540 N N . VAL A 1 72 ? 2.615 -1.329 -17.199 1.00 75.50 72 VAL A N 1
ATOM 541 C CA . VAL A 1 72 ? 4.076 -1.380 -17.328 1.00 75.50 72 VAL A CA 1
ATOM 542 C C . VAL A 1 72 ? 4.538 -1.009 -18.739 1.00 75.50 72 VAL A C 1
ATOM 544 O O . VAL A 1 72 ? 5.524 -0.291 -18.896 1.00 75.50 72 VAL A O 1
ATOM 547 N N . GLY A 1 73 ? 3.797 -1.418 -19.770 1.00 80.69 73 GLY A N 1
ATOM 548 C CA . GLY A 1 73 ? 4.088 -1.074 -21.163 1.00 80.69 73 GLY A CA 1
ATOM 549 C C . GLY A 1 73 ? 3.847 0.397 -21.530 1.00 80.69 73 GLY A C 1
ATOM 550 O O . GLY A 1 73 ? 4.347 0.851 -22.556 1.00 80.69 73 GLY A O 1
ATOM 551 N N . ALA A 1 74 ? 3.112 1.161 -20.715 1.00 87.44 74 ALA A N 1
ATOM 552 C CA . ALA A 1 74 ? 2.749 2.549 -21.022 1.00 87.44 74 ALA A CA 1
ATOM 553 C C . ALA A 1 74 ? 3.831 3.590 -20.659 1.00 87.44 74 ALA A C 1
ATOM 555 O O . ALA A 1 74 ? 3.611 4.792 -20.834 1.00 87.44 74 ALA A O 1
ATOM 556 N N . GLY A 1 75 ? 4.993 3.161 -20.153 1.00 88.25 75 GLY A N 1
ATOM 557 C CA . GLY A 1 75 ? 6.098 4.055 -19.801 1.00 88.25 75 GLY A CA 1
ATOM 558 C C . GLY A 1 75 ? 5.707 5.060 -18.710 1.00 88.25 75 GLY A C 1
ATOM 559 O O . GLY A 1 75 ? 5.053 4.689 -17.739 1.00 88.25 75 GLY A O 1
ATOM 560 N N . ALA A 1 76 ? 6.109 6.328 -18.861 1.00 90.75 76 ALA A N 1
ATOM 561 C CA . ALA A 1 76 ? 5.883 7.394 -17.871 1.00 90.75 76 ALA A CA 1
ATOM 562 C C . ALA A 1 76 ? 4.400 7.560 -17.481 1.00 90.75 76 ALA A C 1
ATOM 564 O O . ALA A 1 76 ? 4.042 7.711 -16.314 1.00 90.75 76 ALA A O 1
ATOM 565 N N . LEU A 1 77 ? 3.491 7.453 -18.458 1.00 93.44 77 LEU A N 1
ATOM 566 C CA . LEU A 1 77 ? 2.054 7.475 -18.177 1.00 93.44 77 LEU A CA 1
ATOM 567 C C . LEU A 1 77 ? 1.635 6.290 -17.296 1.00 93.44 77 LEU A C 1
ATOM 569 O O . LEU A 1 77 ? 0.820 6.440 -16.384 1.00 93.44 77 LEU A O 1
ATOM 573 N N . GLY A 1 78 ? 2.223 5.127 -17.555 1.00 92.38 78 GLY A N 1
ATOM 574 C CA . GLY A 1 78 ? 2.046 3.913 -16.776 1.00 92.38 78 GLY A CA 1
ATOM 575 C C . GLY A 1 78 ? 2.495 4.060 -15.329 1.00 92.38 78 GLY A C 1
ATOM 576 O O . GLY A 1 78 ? 1.721 3.752 -14.423 1.00 92.38 78 GLY A O 1
ATOM 577 N N . SER A 1 79 ? 3.700 4.578 -15.086 1.00 93.19 79 SER A N 1
ATOM 578 C CA . SER A 1 79 ? 4.209 4.815 -13.727 1.00 93.19 79 SER A CA 1
ATOM 579 C C . SER A 1 79 ? 3.343 5.815 -12.959 1.00 93.19 79 SER A C 1
ATOM 581 O O . SER A 1 79 ? 3.027 5.573 -11.790 1.00 93.19 79 SER A O 1
ATOM 583 N N . GLY A 1 80 ? 2.850 6.867 -13.615 1.00 95.75 80 GLY A N 1
ATOM 584 C CA . GLY A 1 80 ? 1.916 7.806 -12.994 1.00 95.75 80 GLY A CA 1
ATOM 585 C C . GLY A 1 80 ? 0.565 7.179 -12.622 1.00 95.75 80 GLY A C 1
ATOM 586 O O . GLY A 1 80 ? 0.092 7.328 -11.490 1.00 95.75 80 GLY A O 1
ATOM 587 N N . ILE A 1 81 ? -0.044 6.409 -13.531 1.00 95.38 81 ILE A N 1
ATOM 588 C CA . ILE A 1 81 ? -1.287 5.662 -13.258 1.00 95.38 81 ILE A CA 1
ATOM 589 C C . ILE A 1 81 ? -1.069 4.646 -12.134 1.00 95.38 81 ILE A C 1
ATOM 591 O O . ILE A 1 81 ? -1.904 4.522 -11.235 1.00 95.38 81 ILE A O 1
ATOM 595 N N . PHE A 1 82 ? 0.064 3.946 -12.157 1.00 94.75 82 PHE A N 1
ATOM 596 C CA . PHE A 1 82 ? 0.460 3.014 -11.114 1.00 94.75 82 PHE A CA 1
ATOM 597 C C . PHE A 1 82 ? 0.527 3.707 -9.753 1.00 94.75 82 PHE A C 1
ATOM 599 O O . PHE A 1 82 ? -0.113 3.231 -8.821 1.00 94.75 82 PHE A O 1
ATOM 606 N N . GLY A 1 83 ? 1.215 4.847 -9.632 1.00 96.12 83 GLY A N 1
ATOM 607 C CA . GLY A 1 83 ? 1.310 5.604 -8.378 1.00 96.12 83 GLY A CA 1
ATOM 608 C C . GLY A 1 83 ? -0.053 6.045 -7.848 1.00 96.12 83 GLY A C 1
ATOM 609 O O . GLY A 1 83 ? -0.351 5.872 -6.664 1.00 96.12 83 GLY A O 1
ATOM 610 N N . PHE A 1 84 ? -0.916 6.540 -8.735 1.00 97.31 84 PHE A N 1
ATOM 611 C CA . PHE A 1 84 ? -2.278 6.944 -8.396 1.00 97.31 84 PHE A CA 1
ATOM 612 C C . PHE A 1 84 ? -3.122 5.773 -7.869 1.00 97.31 84 PHE A C 1
ATOM 614 O O . PHE A 1 84 ? -3.661 5.841 -6.761 1.00 97.31 84 PHE A O 1
ATOM 621 N N . ILE A 1 85 ? -3.202 4.672 -8.625 1.00 95.19 85 ILE A N 1
ATOM 622 C CA . ILE A 1 85 ? -3.972 3.480 -8.237 1.00 95.19 85 ILE A CA 1
ATOM 623 C C . ILE A 1 85 ? -3.377 2.845 -6.978 1.00 95.19 85 ILE A C 1
ATOM 625 O O . ILE A 1 85 ? -4.119 2.426 -6.092 1.00 95.19 85 ILE A O 1
ATOM 629 N N . ASN A 1 86 ? -2.048 2.808 -6.867 1.00 95.25 86 ASN A N 1
ATOM 630 C CA . ASN A 1 86 ? -1.344 2.301 -5.699 1.00 95.25 86 ASN A CA 1
ATOM 631 C C . ASN A 1 86 ? -1.840 2.986 -4.425 1.00 95.25 86 ASN A C 1
ATOM 633 O O . ASN A 1 86 ? -2.256 2.291 -3.502 1.00 95.25 86 ASN A O 1
ATOM 637 N N . ARG A 1 87 ? -1.888 4.327 -4.404 1.00 96.94 87 ARG A N 1
ATOM 638 C CA . ARG A 1 87 ? -2.434 5.066 -3.259 1.00 96.94 87 ARG A CA 1
ATOM 639 C C . ARG A 1 87 ? -3.892 4.689 -3.013 1.00 96.94 87 ARG A C 1
ATOM 641 O O . ARG A 1 87 ? -4.220 4.261 -1.917 1.00 96.94 87 ARG A O 1
ATOM 648 N N . LEU A 1 88 ? -4.760 4.719 -4.024 1.00 96.31 88 LEU A N 1
ATOM 649 C CA . LEU A 1 88 ? -6.183 4.380 -3.846 1.00 96.31 88 LEU A CA 1
ATOM 650 C C . LEU A 1 88 ? -6.443 2.968 -3.286 1.00 96.31 88 LEU A C 1
ATOM 652 O O . LEU A 1 88 ? -7.488 2.738 -2.677 1.00 96.31 88 LEU A O 1
ATOM 656 N N . LEU A 1 89 ? -5.509 2.031 -3.467 1.00 94.62 89 LEU A N 1
ATOM 657 C CA . LEU A 1 89 ? -5.608 0.649 -2.991 1.00 94.62 89 LEU A CA 1
ATOM 658 C C . LEU A 1 89 ? -4.944 0.396 -1.622 1.00 94.62 89 LEU A C 1
ATOM 660 O O . LEU A 1 89 ? -4.959 -0.736 -1.128 1.00 94.62 89 LEU A O 1
ATOM 664 N N . ILE A 1 90 ? -4.367 1.408 -0.976 1.00 94.50 90 ILE A N 1
ATOM 665 C CA . ILE A 1 90 ? -3.867 1.307 0.404 1.00 94.50 90 ILE A CA 1
ATOM 666 C C . ILE A 1 90 ? -4.945 0.945 1.433 1.00 94.50 90 ILE A C 1
ATOM 668 O O . ILE A 1 90 ? -4.693 0.008 2.191 1.00 94.50 90 ILE A O 1
ATOM 672 N N . PRO A 1 91 ? -6.153 1.553 1.449 1.00 90.81 91 PRO A N 1
ATOM 673 C CA . PRO A 1 91 ? -7.169 1.235 2.460 1.00 90.81 91 PRO A CA 1
ATOM 674 C C . PRO A 1 91 ? -7.576 -0.243 2.490 1.00 90.81 91 PRO A C 1
ATOM 676 O O . PRO A 1 91 ? -8.018 -0.751 3.516 1.00 90.81 91 PRO A O 1
ATOM 679 N N . THR A 1 92 ? -7.451 -0.932 1.355 1.00 90.44 92 THR A N 1
ATOM 680 C CA . THR A 1 92 ? -7.806 -2.347 1.195 1.00 90.44 92 THR A CA 1
ATOM 681 C C . THR A 1 92 ? -6.586 -3.270 1.198 1.00 90.44 92 THR A C 1
ATOM 683 O O . THR A 1 92 ? -6.735 -4.484 1.087 1.00 90.44 92 THR A O 1
ATOM 686 N N . GLY A 1 93 ? -5.370 -2.721 1.271 1.00 88.62 93 GLY A N 1
ATOM 687 C CA . GLY A 1 93 ? -4.119 -3.469 1.140 1.00 88.62 93 GLY A CA 1
ATOM 688 C C . GLY A 1 93 ? -3.862 -4.060 -0.255 1.00 88.62 93 GLY A C 1
ATOM 689 O O . GLY A 1 93 ? -2.859 -4.742 -0.460 1.00 88.62 93 GLY A O 1
ATOM 690 N N . LEU A 1 94 ? -4.730 -3.804 -1.241 1.00 89.38 94 LEU A N 1
ATOM 691 C CA . LEU A 1 94 ? -4.620 -4.377 -2.589 1.00 89.38 94 LEU A CA 1
ATOM 692 C C . LEU A 1 94 ? -3.471 -3.785 -3.413 1.00 89.38 94 LEU A C 1
ATOM 694 O O . LEU A 1 94 ? -3.048 -4.397 -4.392 1.00 89.38 94 LEU A O 1
ATOM 698 N N . HIS A 1 95 ? -2.914 -2.651 -2.992 1.00 92.31 95 HIS A N 1
ATOM 699 C CA . HIS A 1 95 ? -1.722 -2.048 -3.591 1.00 92.31 95 HIS A CA 1
ATOM 700 C C . HIS A 1 95 ? -0.527 -3.016 -3.617 1.00 92.31 95 HIS A C 1
ATOM 702 O O . HIS A 1 95 ? 0.281 -2.960 -4.537 1.00 92.31 95 HIS A O 1
ATOM 708 N N . GLN A 1 96 ? -0.459 -3.970 -2.682 1.00 88.31 96 GLN A N 1
ATOM 709 C CA . GLN A 1 96 ? 0.572 -5.011 -2.662 1.00 88.31 96 GLN A CA 1
ATOM 710 C C . GLN A 1 96 ? 0.497 -5.959 -3.868 1.00 88.31 96 GLN A C 1
ATOM 712 O O . GLN A 1 96 ? 1.525 -6.453 -4.331 1.00 88.31 96 GLN A O 1
ATOM 717 N N . VAL A 1 97 ? -0.700 -6.201 -4.418 1.00 83.75 97 VAL A N 1
ATOM 718 C CA . VAL A 1 97 ? -0.861 -6.989 -5.652 1.00 83.75 97 VAL A CA 1
ATOM 719 C C . VAL A 1 97 ? -0.251 -6.231 -6.827 1.00 83.75 97 VAL A C 1
ATOM 721 O O . VAL A 1 97 ? 0.523 -6.803 -7.588 1.00 83.75 97 VAL A O 1
ATOM 724 N N . LEU A 1 98 ? -0.553 -4.936 -6.929 1.00 86.25 98 LEU A N 1
ATOM 725 C CA . LEU A 1 98 ? -0.017 -4.070 -7.975 1.00 86.25 98 LEU A CA 1
ATOM 726 C C . LEU A 1 98 ? 1.515 -3.952 -7.871 1.00 86.25 98 LEU A C 1
ATOM 728 O O . LEU A 1 98 ? 2.211 -4.113 -8.870 1.00 86.25 98 LEU A O 1
ATOM 732 N N . ASN A 1 99 ? 2.035 -3.765 -6.653 1.00 90.25 99 ASN A N 1
ATOM 733 C CA . ASN A 1 99 ? 3.468 -3.769 -6.353 1.00 90.25 99 ASN A CA 1
ATOM 734 C C . ASN A 1 99 ? 4.133 -5.074 -6.783 1.00 90.25 99 ASN A C 1
ATOM 736 O O . ASN A 1 99 ? 5.160 -5.045 -7.446 1.00 90.25 99 ASN A O 1
ATOM 740 N N . THR A 1 100 ? 3.539 -6.220 -6.433 1.00 86.69 100 THR A N 1
ATOM 741 C CA . THR A 1 100 ? 4.109 -7.534 -6.764 1.00 86.69 100 THR A CA 1
ATOM 742 C C . THR A 1 100 ? 4.326 -7.670 -8.269 1.00 86.69 100 THR A C 1
ATOM 744 O O . THR A 1 100 ? 5.381 -8.107 -8.724 1.00 86.69 100 THR A O 1
ATOM 747 N N . ILE A 1 101 ? 3.325 -7.247 -9.036 1.00 83.88 101 ILE A N 1
ATOM 748 C CA . ILE A 1 101 ? 3.322 -7.327 -10.490 1.00 83.88 101 ILE A CA 1
ATOM 749 C C . ILE A 1 101 ? 4.386 -6.393 -11.088 1.00 83.88 101 ILE A C 1
ATOM 751 O O . ILE A 1 101 ? 5.255 -6.855 -11.827 1.00 83.88 101 ILE A O 1
ATOM 755 N N . ALA A 1 102 ? 4.360 -5.105 -10.735 1.00 88.94 102 ALA A N 1
ATOM 756 C CA . ALA A 1 102 ? 5.273 -4.112 -11.304 1.00 88.94 102 ALA A CA 1
ATOM 757 C C . ALA A 1 102 ? 6.731 -4.343 -10.871 1.00 88.94 102 ALA A C 1
ATOM 759 O O . ALA A 1 102 ? 7.648 -4.321 -11.687 1.00 88.94 102 ALA A O 1
ATOM 760 N N . TRP A 1 103 ? 6.955 -4.598 -9.583 1.00 91.25 103 TRP A N 1
ATOM 761 C CA . TRP A 1 103 ? 8.296 -4.625 -9.008 1.00 91.25 103 TRP A CA 1
ATOM 762 C C . TRP A 1 103 ? 9.013 -5.966 -9.163 1.00 91.25 103 TRP A C 1
ATOM 764 O O . TRP A 1 103 ? 10.243 -5.972 -9.169 1.00 91.25 103 TRP A O 1
ATOM 774 N N . PHE A 1 104 ? 8.287 -7.084 -9.308 1.00 89.19 104 PHE A N 1
ATOM 775 C CA . PHE A 1 104 ? 8.897 -8.424 -9.299 1.00 89.19 104 PHE A CA 1
ATOM 776 C C . PHE A 1 104 ? 8.528 -9.334 -10.475 1.00 89.19 104 PHE A C 1
ATOM 778 O O . PHE A 1 104 ? 9.207 -10.341 -10.658 1.00 89.19 104 PHE A O 1
ATOM 785 N N . GLN A 1 105 ? 7.479 -9.041 -11.250 1.00 84.44 105 GLN A N 1
ATOM 786 C CA . GLN A 1 105 ? 7.000 -9.974 -12.281 1.00 84.44 105 GLN A CA 1
ATOM 787 C C . GLN A 1 105 ? 7.154 -9.449 -13.705 1.00 84.44 105 GLN A C 1
ATOM 789 O O . GLN A 1 105 ? 7.619 -10.190 -14.565 1.00 84.44 105 GLN A O 1
ATOM 794 N N . ILE A 1 106 ? 6.749 -8.207 -13.974 1.00 78.69 106 ILE A N 1
ATOM 795 C CA . ILE A 1 106 ? 6.622 -7.721 -15.352 1.00 78.69 106 ILE A CA 1
ATOM 796 C C . ILE A 1 106 ? 7.908 -7.066 -15.856 1.00 78.69 106 ILE A C 1
ATOM 798 O O . ILE A 1 106 ? 8.584 -6.318 -15.147 1.00 78.69 106 ILE A O 1
ATOM 802 N N . GLY A 1 107 ? 8.198 -7.322 -17.131 1.00 81.06 107 GLY A N 1
ATOM 803 C CA . GLY A 1 107 ? 9.383 -6.853 -17.831 1.00 81.06 107 GLY A CA 1
ATOM 804 C C . GLY A 1 107 ? 10.521 -7.856 -17.718 1.00 81.06 107 GLY A C 1
ATOM 805 O O . GLY A 1 107 ? 10.659 -8.539 -16.707 1.00 81.06 107 GLY A O 1
ATOM 806 N N . GLU A 1 108 ? 11.336 -7.919 -18.762 1.00 87.44 108 GLU A N 1
ATOM 807 C CA . GLU A 1 108 ? 12.445 -8.857 -18.882 1.00 87.44 108 GLU A CA 1
ATOM 808 C C . GLU A 1 108 ? 13.718 -8.086 -19.229 1.00 87.44 108 GLU A C 1
ATOM 810 O O . GLU A 1 108 ? 13.714 -7.225 -20.109 1.00 87.44 108 GLU A O 1
ATOM 815 N N . PHE A 1 109 ? 14.809 -8.398 -18.537 1.00 90.25 109 PHE A N 1
ATOM 816 C CA . PHE A 1 109 ? 16.137 -7.896 -18.863 1.00 90.25 109 PHE A CA 1
ATOM 817 C C . PHE A 1 109 ? 17.136 -9.044 -18.838 1.00 90.25 109 PHE A C 1
ATOM 819 O O . PHE A 1 109 ? 17.301 -9.704 -17.812 1.00 90.25 109 PHE A O 1
ATOM 826 N N . THR A 1 110 ? 17.830 -9.258 -19.953 1.00 94.69 110 THR A N 1
ATOM 827 C CA . THR A 1 110 ? 18.951 -10.198 -20.016 1.00 94.69 110 THR A CA 1
ATOM 828 C C . THR A 1 110 ? 20.253 -9.417 -19.918 1.00 94.69 110 THR A C 1
ATOM 830 O O . THR A 1 110 ? 20.540 -8.570 -20.764 1.00 94.69 110 THR A O 1
ATOM 833 N N . ASN A 1 111 ? 21.045 -9.685 -18.881 1.00 92.69 111 ASN A N 1
ATOM 834 C CA . ASN A 1 111 ? 22.327 -9.009 -18.695 1.00 92.69 111 ASN A CA 1
ATOM 835 C C . ASN A 1 111 ? 23.420 -9.580 -19.625 1.00 92.69 111 ASN A C 1
ATOM 837 O O . ASN A 1 111 ? 23.233 -10.590 -20.303 1.00 92.69 111 ASN A O 1
ATOM 841 N N . ALA A 1 112 ? 24.612 -8.974 -19.611 1.00 90.94 112 ALA A N 1
ATOM 842 C CA . ALA A 1 112 ? 25.746 -9.409 -20.437 1.00 90.94 112 ALA A CA 1
ATOM 843 C C . ALA A 1 112 ? 26.227 -10.854 -20.165 1.00 90.94 112 ALA A C 1
ATOM 845 O O . ALA A 1 112 ? 26.918 -11.435 -20.997 1.00 90.94 112 ALA A O 1
ATOM 846 N N . ALA A 1 113 ? 25.866 -11.439 -19.017 1.00 92.25 113 ALA A N 1
ATOM 847 C CA . ALA A 1 113 ? 26.175 -12.822 -18.657 1.00 92.25 113 ALA A CA 1
ATOM 848 C C . ALA A 1 113 ? 25.082 -13.823 -19.092 1.00 92.25 113 ALA A C 1
ATOM 850 O O . ALA A 1 113 ? 25.197 -15.011 -18.799 1.00 92.25 113 ALA A O 1
ATOM 851 N N . GLY A 1 114 ? 24.021 -13.363 -19.767 1.00 92.31 114 GLY A N 1
ATOM 852 C CA . GLY A 1 114 ? 22.899 -14.197 -20.204 1.00 92.31 114 GLY A CA 1
ATOM 853 C C . GLY A 1 114 ? 21.893 -14.536 -19.099 1.00 92.31 114 GLY A C 1
ATOM 854 O O . GLY A 1 114 ? 21.023 -15.377 -19.312 1.00 92.31 114 GLY A O 1
ATOM 855 N N . ALA A 1 115 ? 21.993 -13.910 -17.922 1.00 94.38 115 ALA A N 1
ATOM 856 C CA . ALA A 1 115 ? 21.025 -14.093 -16.846 1.00 94.38 115 ALA A CA 1
ATOM 857 C C . ALA A 1 115 ? 19.798 -13.197 -17.067 1.00 94.38 115 ALA A C 1
ATOM 859 O O . ALA A 1 115 ? 19.943 -12.006 -17.351 1.00 94.38 115 ALA A O 1
ATOM 860 N N . VAL A 1 116 ? 18.608 -13.779 -16.906 1.00 93.56 116 VAL A N 1
ATOM 861 C CA . VAL A 1 116 ? 17.315 -13.117 -17.122 1.00 93.56 116 VAL A CA 1
ATOM 862 C C . VAL A 1 116 ? 16.738 -12.628 -15.793 1.00 93.56 116 VAL A C 1
ATOM 864 O O . VAL A 1 116 ? 16.591 -13.405 -14.847 1.00 93.56 116 VAL A O 1
ATOM 867 N N . PHE A 1 117 ? 16.372 -11.351 -15.731 1.00 92.38 117 PHE A N 1
ATOM 868 C CA . PHE A 1 117 ? 15.783 -10.692 -14.567 1.00 92.38 117 PHE A CA 1
ATOM 869 C C . PHE A 1 117 ? 14.379 -10.186 -14.884 1.00 92.38 117 PHE A C 1
ATOM 871 O O . PHE A 1 117 ? 14.134 -9.658 -15.967 1.00 92.38 117 PHE A O 1
ATOM 878 N N . HIS A 1 118 ? 13.482 -10.312 -13.905 1.00 90.88 118 HIS A N 1
ATOM 879 C CA . HIS A 1 118 ? 12.080 -9.919 -14.018 1.00 90.88 118 HIS A CA 1
ATOM 880 C C . HIS A 1 118 ? 11.690 -8.906 -12.943 1.00 90.88 118 HIS A C 1
ATOM 882 O O . HIS A 1 118 ? 12.163 -8.993 -11.803 1.00 90.88 118 HIS A O 1
ATOM 888 N N . GLY A 1 119 ? 10.790 -7.988 -13.301 1.00 90.38 119 GLY A N 1
ATOM 889 C CA . GLY A 1 119 ? 10.295 -6.945 -12.407 1.00 90.38 119 GLY A CA 1
ATOM 890 C C . GLY A 1 119 ? 11.228 -5.743 -12.273 1.00 90.38 119 GLY A C 1
ATOM 891 O O . GLY A 1 119 ? 12.450 -5.861 -12.377 1.00 90.38 119 GLY A O 1
ATOM 892 N N . ASP A 1 120 ? 10.635 -4.577 -12.020 1.00 92.00 120 ASP A N 1
ATOM 893 C CA . ASP A 1 120 ? 11.329 -3.285 -11.987 1.00 92.00 120 ASP A CA 1
ATOM 894 C C . ASP A 1 120 ? 12.534 -3.264 -11.026 1.00 92.00 120 ASP A C 1
ATOM 896 O O . ASP A 1 120 ? 13.607 -2.787 -11.389 1.00 92.00 120 ASP A O 1
ATOM 900 N N . ILE A 1 121 ? 12.405 -3.870 -9.837 1.00 93.69 121 ILE A N 1
ATOM 901 C CA . ILE A 1 121 ? 13.471 -3.898 -8.821 1.00 93.69 121 ILE A CA 1
ATOM 902 C C . ILE A 1 121 ? 14.685 -4.687 -9.314 1.00 93.69 121 ILE A C 1
ATOM 904 O O . ILE A 1 121 ? 15.816 -4.200 -9.285 1.00 93.69 121 ILE A O 1
ATOM 908 N N . ASN A 1 122 ? 14.468 -5.932 -9.741 1.00 93.56 122 ASN A N 1
ATOM 909 C CA . ASN A 1 122 ? 15.576 -6.822 -10.081 1.00 93.56 122 ASN A CA 1
ATOM 910 C C . ASN A 1 122 ? 16.267 -6.373 -11.367 1.00 93.56 122 ASN A C 1
ATOM 912 O O . ASN A 1 122 ? 17.489 -6.462 -11.463 1.00 93.56 122 ASN A O 1
ATOM 916 N N . ARG A 1 123 ? 15.495 -5.864 -12.335 1.00 93.94 123 ARG A N 1
ATOM 917 C CA . ARG A 1 123 ? 16.026 -5.273 -13.566 1.00 93.94 123 ARG A CA 1
ATOM 918 C C . ARG A 1 123 ? 16.910 -4.068 -13.252 1.00 93.94 123 ARG A C 1
ATOM 920 O O . ARG A 1 123 ? 18.040 -4.014 -13.731 1.00 93.94 123 ARG A O 1
ATOM 927 N N . PHE A 1 124 ? 16.452 -3.166 -12.379 1.00 93.88 124 PHE A N 1
ATOM 928 C CA . PHE A 1 124 ? 17.241 -2.012 -11.943 1.00 93.88 124 PHE A CA 1
ATOM 929 C C . PHE A 1 124 ? 18.560 -2.439 -11.282 1.00 93.88 124 PHE A C 1
ATOM 931 O O . PHE A 1 124 ? 19.626 -1.965 -11.671 1.00 93.88 124 PHE A O 1
ATOM 938 N N . TYR A 1 125 ? 18.526 -3.400 -10.349 1.00 93.94 125 TYR A N 1
ATOM 939 C CA . TYR A 1 125 ? 19.747 -3.917 -9.713 1.00 93.94 125 TYR A CA 1
ATOM 940 C C . TYR A 1 125 ? 20.688 -4.648 -10.678 1.00 93.94 125 TYR A C 1
ATOM 942 O O . TYR A 1 125 ? 21.899 -4.655 -10.459 1.00 93.94 125 TYR A O 1
ATOM 950 N N . ALA A 1 126 ? 20.157 -5.241 -11.748 1.00 94.00 126 ALA A N 1
ATOM 951 C CA . ALA A 1 126 ? 20.945 -5.872 -12.803 1.00 94.00 126 ALA A CA 1
ATOM 952 C C . ALA A 1 126 ? 21.554 -4.866 -13.802 1.00 94.00 126 ALA A C 1
ATOM 954 O O . ALA A 1 126 ? 22.307 -5.280 -14.686 1.00 94.00 126 ALA A O 1
ATOM 955 N N . GLY A 1 127 ? 21.270 -3.566 -13.655 1.00 92.00 127 GLY A N 1
ATOM 956 C CA . GLY A 1 127 ? 21.817 -2.496 -14.490 1.00 92.00 127 GLY A CA 1
ATOM 957 C C . GLY A 1 127 ? 20.949 -2.110 -15.690 1.00 92.00 127 GLY A C 1
ATOM 958 O O . GLY A 1 127 ? 21.453 -1.470 -16.612 1.00 92.00 127 GLY A O 1
ATOM 959 N N . ASP A 1 128 ? 19.667 -2.480 -15.706 1.00 92.12 128 ASP A N 1
ATOM 960 C CA . ASP A 1 128 ? 18.723 -2.019 -16.725 1.00 92.12 128 ASP A CA 1
ATOM 961 C C . ASP A 1 128 ? 18.412 -0.524 -16.541 1.00 92.12 128 ASP A C 1
ATOM 963 O O . ASP A 1 128 ? 17.697 -0.129 -15.620 1.00 92.12 128 ASP A O 1
ATOM 967 N N . GLY A 1 129 ? 18.926 0.316 -17.444 1.00 88.44 129 GLY A N 1
ATOM 968 C CA . GLY A 1 129 ? 18.714 1.768 -17.417 1.00 88.44 129 GLY A CA 1
ATOM 969 C C . GLY A 1 129 ? 17.277 2.219 -17.702 1.00 88.44 129 GLY A C 1
ATOM 970 O O . GLY A 1 129 ? 16.989 3.408 -17.595 1.00 88.44 129 GLY A O 1
ATOM 971 N N . THR A 1 130 ? 16.382 1.301 -18.076 1.00 86.62 130 THR A N 1
ATOM 972 C CA . THR A 1 130 ? 14.952 1.575 -18.291 1.00 86.62 130 THR A CA 1
ATOM 973 C C . THR A 1 130 ? 14.073 1.173 -17.105 1.00 86.62 130 THR A C 1
ATOM 975 O O . THR A 1 130 ? 12.872 1.436 -17.121 1.00 86.62 130 THR A O 1
ATOM 978 N N . ALA A 1 131 ? 14.653 0.545 -16.080 1.00 90.50 131 ALA A N 1
ATOM 979 C CA . ALA A 1 131 ? 13.959 0.122 -14.871 1.00 90.50 131 ALA A CA 1
ATOM 980 C C . ALA A 1 131 ? 14.090 1.156 -13.734 1.00 90.50 131 ALA A C 1
ATOM 982 O O . ALA A 1 131 ? 14.880 2.098 -13.796 1.00 90.50 131 ALA A O 1
ATOM 983 N N . GLY A 1 132 ? 13.303 0.980 -12.675 1.00 90.75 132 GLY A N 1
ATOM 984 C CA . GLY A 1 132 ? 13.253 1.839 -11.487 1.00 90.75 132 GLY A CA 1
ATOM 985 C C . GLY A 1 132 ? 12.168 2.919 -11.545 1.00 90.75 132 GLY A C 1
ATOM 986 O O . GLY A 1 132 ? 11.948 3.634 -10.562 1.00 90.75 132 GLY A O 1
ATOM 987 N N . MET A 1 133 ? 11.459 3.040 -12.669 1.00 90.38 133 MET A N 1
ATOM 988 C CA . MET A 1 133 ? 10.420 4.054 -12.860 1.00 90.38 133 MET A CA 1
ATOM 989 C C . MET A 1 133 ? 9.167 3.822 -12.005 1.00 90.38 133 MET A C 1
ATOM 991 O O . MET A 1 133 ? 8.473 4.775 -11.662 1.00 90.38 133 MET A O 1
ATOM 995 N N . PHE A 1 134 ? 8.887 2.578 -11.598 1.00 92.44 134 PHE A N 1
ATOM 996 C CA . PHE A 1 134 ? 7.770 2.259 -10.700 1.00 92.44 134 PHE A CA 1
ATOM 997 C C . PHE A 1 134 ? 8.141 2.436 -9.221 1.00 92.44 134 PHE A C 1
ATOM 999 O O . PHE A 1 134 ? 7.347 2.108 -8.337 1.00 92.44 134 PHE A O 1
ATOM 1006 N N . MET A 1 135 ? 9.341 2.947 -8.934 1.00 91.44 135 MET A N 1
ATOM 1007 C CA . MET A 1 135 ? 9.848 3.168 -7.579 1.00 91.44 135 MET A CA 1
ATOM 1008 C C . MET A 1 135 ? 10.262 4.617 -7.339 1.00 91.44 135 MET A C 1
ATOM 1010 O O . MET A 1 135 ? 9.958 5.176 -6.287 1.00 91.44 135 MET A O 1
ATOM 1014 N N . SER A 1 136 ? 10.961 5.223 -8.299 1.00 92.06 136 SER A N 1
ATOM 1015 C CA . SER A 1 136 ? 11.644 6.510 -8.137 1.00 92.06 136 SER A CA 1
ATOM 1016 C C . SER A 1 136 ? 10.715 7.627 -7.652 1.00 92.06 136 SER A C 1
ATOM 1018 O O . SER A 1 136 ? 11.057 8.361 -6.724 1.00 92.06 136 SER A O 1
ATOM 1020 N N . GLY A 1 137 ? 9.504 7.708 -8.206 1.00 92.62 137 GLY A N 1
ATOM 1021 C CA . GLY A 1 137 ? 8.532 8.735 -7.838 1.00 92.62 137 GLY A CA 1
ATOM 1022 C C . GLY A 1 137 ? 7.941 8.593 -6.435 1.00 92.62 137 GLY A C 1
ATOM 1023 O O . GLY A 1 137 ? 7.327 9.536 -5.941 1.00 92.62 137 GLY A O 1
ATOM 1024 N N . PHE A 1 138 ? 8.149 7.472 -5.738 1.00 95.38 138 PHE A N 1
ATOM 1025 C CA . PHE A 1 138 ? 7.747 7.368 -4.335 1.00 95.38 138 PHE A CA 1
ATOM 1026 C C . PHE A 1 138 ? 8.704 8.080 -3.382 1.00 95.38 138 PHE A C 1
ATOM 1028 O O . PHE A 1 138 ? 8.248 8.549 -2.340 1.00 95.38 138 PHE A O 1
ATOM 1035 N N . PHE A 1 139 ? 9.994 8.216 -3.715 1.00 95.50 139 PHE A N 1
ATOM 1036 C CA . PHE A 1 139 ? 10.959 8.857 -2.814 1.00 95.50 139 PHE A CA 1
ATOM 1037 C C . PHE A 1 139 ? 10.573 10.305 -2.476 1.00 95.50 139 PHE A C 1
ATOM 1039 O O . PHE A 1 139 ? 10.516 10.619 -1.285 1.00 95.50 139 PHE A O 1
ATOM 1046 N N . PRO A 1 140 ? 10.215 11.181 -3.441 1.00 96.75 140 PRO A N 1
ATOM 1047 C CA . PRO A 1 140 ? 9.756 12.530 -3.117 1.00 96.75 140 PRO A CA 1
ATOM 1048 C C . PRO A 1 140 ? 8.533 12.549 -2.192 1.00 96.75 140 PRO A C 1
ATOM 1050 O O . PRO A 1 140 ? 8.457 13.362 -1.269 1.00 96.75 140 PRO A O 1
ATOM 1053 N N . ILE A 1 141 ? 7.592 11.624 -2.393 1.00 97.06 141 ILE A N 1
ATOM 1054 C CA . ILE A 1 141 ? 6.372 11.517 -1.587 1.00 97.06 141 ILE A CA 1
ATOM 1055 C C . ILE A 1 141 ? 6.686 11.048 -0.163 1.00 97.06 141 ILE A C 1
ATOM 1057 O O . ILE A 1 141 ? 6.234 11.670 0.797 1.00 97.06 141 ILE A O 1
ATOM 1061 N N . MET A 1 142 ? 7.476 9.987 -0.012 1.00 96.69 142 MET A N 1
ATOM 1062 C CA . MET A 1 142 ? 7.808 9.380 1.281 1.00 96.69 142 MET A CA 1
ATOM 1063 C C . MET A 1 142 ? 8.742 10.264 2.112 1.00 96.69 142 MET A C 1
ATOM 1065 O O . MET A 1 142 ? 8.540 10.422 3.314 1.00 96.69 142 MET A O 1
ATOM 1069 N N . MET A 1 143 ? 9.735 10.880 1.468 1.00 97.38 143 MET A N 1
ATOM 1070 C CA . MET A 1 143 ? 10.777 11.657 2.140 1.00 97.38 143 MET A CA 1
ATOM 1071 C C . MET A 1 143 ? 10.407 13.130 2.333 1.00 97.38 143 MET A C 1
ATOM 1073 O O . MET A 1 143 ? 10.924 13.776 3.238 1.00 97.38 143 MET A O 1
ATOM 1077 N N . PHE A 1 144 ? 9.522 13.703 1.519 1.00 96.62 144 PHE A N 1
ATOM 1078 C CA . PHE A 1 144 ? 9.242 15.143 1.603 1.00 96.62 144 PHE A CA 1
ATOM 1079 C C . PHE A 1 144 ? 7.751 15.462 1.593 1.00 96.62 144 PHE A C 1
ATOM 1081 O O . PHE A 1 144 ? 7.305 16.271 2.406 1.00 96.62 144 PHE A O 1
ATOM 1088 N N . GLY A 1 145 ? 6.962 14.792 0.752 1.00 96.75 145 GLY A N 1
ATOM 1089 C CA . GLY A 1 145 ? 5.515 14.998 0.671 1.00 96.75 145 GLY A CA 1
ATOM 1090 C C . GLY A 1 145 ? 4.797 14.705 1.992 1.00 96.75 145 GLY A C 1
ATOM 1091 O O . GLY A 1 145 ? 4.152 15.584 2.561 1.00 96.75 145 GLY A O 1
ATOM 1092 N N . LEU A 1 146 ? 4.941 13.487 2.517 1.00 97.50 146 LEU A N 1
ATOM 1093 C CA . LEU A 1 146 ? 4.283 13.048 3.750 1.00 97.50 146 LEU A CA 1
ATOM 1094 C C . LEU A 1 146 ? 4.839 13.737 5.005 1.00 97.50 146 LEU A C 1
ATOM 1096 O O . LEU A 1 146 ? 4.029 14.178 5.820 1.00 97.50 146 LEU A O 1
ATOM 1100 N N . PRO A 1 147 ? 6.162 13.936 5.170 1.00 97.94 147 PRO A N 1
ATOM 1101 C CA . PRO A 1 147 ? 6.677 14.798 6.234 1.00 97.94 147 PRO A CA 1
ATOM 1102 C C . PRO A 1 147 ? 6.154 16.239 6.153 1.00 97.94 147 PRO A C 1
ATOM 1104 O O . PRO A 1 147 ? 5.800 16.826 7.177 1.00 97.94 147 PRO A O 1
ATOM 1107 N N . GLY A 1 148 ? 6.020 16.793 4.945 1.00 97.88 148 GLY A N 1
ATOM 1108 C CA . GLY A 1 148 ? 5.376 18.086 4.714 1.00 97.88 148 GLY A CA 1
ATOM 1109 C C . GLY A 1 148 ? 3.903 18.090 5.130 1.00 97.88 148 GLY A C 1
ATOM 1110 O O . GLY A 1 148 ? 3.455 19.019 5.803 1.00 97.88 148 GLY A O 1
ATOM 1111 N N . ALA A 1 149 ? 3.160 17.025 4.817 1.00 97.12 149 ALA A N 1
ATOM 1112 C CA . ALA A 1 149 ? 1.783 16.845 5.270 1.00 97.12 149 ALA A CA 1
ATOM 1113 C C . ALA A 1 149 ? 1.695 16.753 6.804 1.00 97.12 149 ALA A C 1
ATOM 1115 O O . ALA A 1 149 ? 0.832 17.392 7.404 1.00 97.12 149 ALA A O 1
ATOM 1116 N N . ALA A 1 150 ? 2.623 16.043 7.454 1.00 97.88 150 ALA A N 1
ATOM 1117 C CA . ALA A 1 150 ? 2.727 15.974 8.913 1.00 97.88 150 ALA A CA 1
ATOM 1118 C C . ALA A 1 150 ? 2.911 17.365 9.532 1.00 97.88 150 ALA A C 1
ATOM 1120 O O . ALA A 1 150 ? 2.239 17.730 10.498 1.00 97.88 150 ALA A O 1
ATOM 1121 N N . LEU A 1 151 ? 3.807 18.163 8.948 1.00 98.00 151 LEU A N 1
ATOM 1122 C CA . LEU A 1 151 ? 4.079 19.524 9.389 1.00 98.00 151 LEU A CA 1
ATOM 1123 C C . LEU A 1 151 ? 2.860 20.435 9.184 1.00 98.00 151 LEU A C 1
ATOM 1125 O O . LEU A 1 151 ? 2.515 21.218 10.071 1.00 98.00 151 LEU A O 1
ATOM 1129 N N . ALA A 1 152 ? 2.161 20.298 8.056 1.00 97.44 152 ALA A N 1
ATOM 1130 C CA . ALA A 1 152 ? 0.914 21.010 7.797 1.00 97.44 152 ALA A CA 1
ATOM 1131 C C . ALA A 1 152 ? -0.172 20.646 8.824 1.00 97.44 152 ALA A C 1
ATOM 1133 O O . ALA A 1 152 ? -0.808 21.541 9.381 1.00 97.44 152 ALA A O 1
ATOM 1134 N N . MET A 1 153 ? -0.335 19.359 9.152 1.00 97.06 153 MET A N 1
ATOM 1135 C CA . MET A 1 153 ? -1.256 18.899 10.201 1.00 97.06 153 MET A CA 1
ATOM 1136 C C . MET A 1 153 ? -0.888 19.471 11.575 1.00 97.06 153 MET A C 1
ATOM 1138 O O . MET A 1 153 ? -1.768 19.904 12.318 1.00 97.06 153 MET A O 1
ATOM 1142 N N . TYR A 1 154 ? 0.406 19.534 11.904 1.00 97.81 154 TYR A N 1
ATOM 1143 C CA . TYR A 1 154 ? 0.884 20.135 13.149 1.00 97.81 154 TYR A CA 1
ATOM 1144 C C . TYR A 1 154 ? 0.519 21.623 13.245 1.00 97.81 154 TYR A C 1
ATOM 1146 O O . TYR A 1 154 ? 0.035 22.082 14.282 1.00 97.81 154 TYR A O 1
ATOM 1154 N N . PHE A 1 155 ? 0.699 22.387 12.165 1.00 97.31 155 PHE A N 1
ATOM 1155 C CA . PHE A 1 155 ? 0.326 23.802 12.145 1.00 97.31 155 PHE A CA 1
ATOM 1156 C C . PHE A 1 155 ? -1.189 24.032 12.088 1.00 97.31 155 PHE A C 1
ATOM 1158 O O . PHE A 1 155 ? -1.658 25.028 12.642 1.00 97.31 155 PHE A O 1
ATOM 1165 N N . ALA A 1 156 ? -1.955 23.118 11.496 1.00 96.44 156 ALA A N 1
ATOM 1166 C CA . ALA A 1 156 ? -3.415 23.168 11.497 1.00 96.44 156 ALA A CA 1
ATOM 1167 C C . ALA A 1 156 ? -4.028 22.815 12.867 1.00 96.44 156 ALA A C 1
ATOM 1169 O O . ALA A 1 156 ? -5.151 23.222 13.161 1.00 96.44 156 ALA A O 1
ATOM 1170 N N . ALA A 1 157 ? -3.304 22.089 13.726 1.00 96.56 157 ALA A N 1
ATOM 1171 C CA . ALA A 1 157 ? -3.777 21.757 15.065 1.00 96.56 157 ALA A CA 1
ATOM 1172 C C . ALA A 1 157 ? -3.883 23.010 15.969 1.00 96.56 157 ALA A C 1
ATOM 1174 O O . ALA A 1 157 ? -2.990 23.874 15.928 1.00 96.56 157 ALA A O 1
ATOM 1175 N N . PRO A 1 158 ? -4.918 23.094 16.838 1.00 96.75 158 PRO A N 1
ATOM 1176 C CA . PRO A 1 158 ? -5.033 24.147 17.847 1.00 96.75 158 PRO A CA 1
ATOM 1177 C C . PRO A 1 158 ? -3.758 24.253 18.686 1.00 96.75 158 PRO A C 1
ATOM 1179 O O . PRO A 1 158 ? -3.162 23.230 19.040 1.00 96.75 158 PRO A O 1
ATOM 1182 N N . LYS A 1 159 ? -3.320 25.480 18.997 1.00 96.56 159 LYS A N 1
ATOM 1183 C CA . LYS A 1 159 ? -2.004 25.741 19.614 1.00 96.56 159 LYS A CA 1
ATOM 1184 C C . LYS A 1 159 ? -1.812 24.967 20.918 1.00 96.56 159 LYS A C 1
ATOM 1186 O O . LYS A 1 159 ? -0.741 24.421 21.152 1.00 96.56 159 LYS A O 1
ATOM 1191 N N . GLU A 1 160 ? -2.863 24.866 21.716 1.00 96.75 160 GLU A N 1
ATOM 1192 C CA . GLU A 1 160 ? -2.928 24.137 22.979 1.00 96.75 160 GLU A CA 1
ATOM 1193 C C . GLU A 1 160 ? -2.783 22.613 22.823 1.00 96.75 160 GLU A C 1
ATOM 1195 O O . GLU A 1 160 ? -2.352 21.941 23.755 1.00 96.75 160 GLU A O 1
ATOM 1200 N N . ARG A 1 161 ? -3.083 22.053 21.641 1.00 95.19 161 ARG A N 1
ATOM 1201 C CA . ARG A 1 161 ? -2.936 20.616 21.337 1.00 95.19 161 ARG A CA 1
ATOM 1202 C C . ARG A 1 161 ? -1.635 20.274 20.617 1.00 95.19 161 ARG A C 1
ATOM 1204 O O . ARG A 1 161 ? -1.281 19.099 20.555 1.00 95.19 161 ARG A O 1
ATOM 1211 N N . ARG A 1 162 ? -0.903 21.263 20.095 1.00 96.31 162 ARG A N 1
ATOM 1212 C CA . ARG A 1 162 ? 0.366 21.047 19.378 1.00 96.31 162 ARG A CA 1
ATOM 1213 C C . ARG A 1 162 ? 1.398 20.247 20.183 1.00 96.31 162 ARG A C 1
ATOM 1215 O O . ARG A 1 162 ? 1.934 19.301 19.610 1.00 96.31 162 ARG A O 1
ATOM 1222 N N . PRO A 1 163 ? 1.633 20.514 21.486 1.00 93.88 163 PRO A N 1
ATOM 1223 C CA . PRO A 1 163 ? 2.564 19.703 22.276 1.00 93.88 163 PRO A CA 1
ATOM 1224 C C . PRO A 1 163 ? 2.171 18.221 22.337 1.00 93.88 163 PRO A C 1
ATOM 1226 O O . PRO A 1 163 ? 3.037 17.354 22.339 1.00 93.88 163 PRO A O 1
ATOM 1229 N N . MET A 1 164 ? 0.866 17.929 22.335 1.00 92.75 164 MET A N 1
ATOM 1230 C CA . MET A 1 164 ? 0.336 16.566 22.389 1.00 92.75 164 MET A CA 1
ATOM 1231 C C . MET A 1 164 ? 0.487 15.828 21.051 1.00 92.75 164 MET A C 1
ATOM 1233 O O . MET A 1 164 ? 0.853 14.657 21.037 1.00 92.75 164 MET A O 1
ATOM 1237 N N . VAL A 1 165 ? 0.212 16.490 19.920 1.00 96.00 165 VAL A N 1
ATOM 1238 C CA . VAL A 1 165 ? 0.235 15.835 18.595 1.00 96.00 165 VAL A CA 1
ATOM 1239 C C . VAL A 1 165 ? 1.610 15.853 17.925 1.00 96.00 165 VAL A C 1
ATOM 1241 O O . VAL A 1 165 ? 1.876 15.019 17.064 1.00 96.00 165 VAL A O 1
ATOM 1244 N N . GLY A 1 166 ? 2.492 16.782 18.310 1.00 96.19 166 GLY A N 1
ATOM 1245 C CA . GLY A 1 166 ? 3.781 17.002 17.651 1.00 96.19 166 GLY A CA 1
ATOM 1246 C C . GLY A 1 166 ? 4.693 15.779 17.672 1.00 96.19 166 GLY A C 1
ATOM 1247 O O . GLY A 1 166 ? 5.240 15.417 16.635 1.00 96.19 166 GLY A O 1
ATOM 1248 N N . GLY A 1 167 ? 4.801 15.099 18.819 1.00 95.00 167 GLY A N 1
ATOM 1249 C CA . GLY A 1 167 ? 5.617 13.885 18.938 1.00 95.00 167 GLY A CA 1
ATOM 1250 C C . GLY A 1 167 ? 5.115 12.745 18.048 1.00 95.00 167 GLY A C 1
ATOM 1251 O O . GLY A 1 167 ? 5.907 12.104 17.361 1.00 95.00 167 GLY A O 1
ATOM 1252 N N . MET A 1 168 ? 3.793 12.543 17.999 1.00 95.81 168 MET A N 1
ATOM 1253 C CA . MET A 1 168 ? 3.171 11.541 17.130 1.00 95.81 168 MET A CA 1
ATOM 1254 C C . MET A 1 168 ? 3.441 11.848 15.653 1.00 95.81 168 MET A C 1
ATOM 1256 O O . MET A 1 168 ? 3.937 10.978 14.944 1.00 95.81 168 MET A O 1
ATOM 1260 N N . LEU A 1 169 ? 3.159 13.079 15.206 1.00 97.81 169 LEU A N 1
ATOM 1261 C CA . LEU A 1 169 ? 3.335 13.503 13.811 1.00 97.81 169 LEU A CA 1
ATOM 1262 C C . LEU A 1 169 ? 4.799 13.424 13.366 1.00 97.81 169 LEU A C 1
ATOM 1264 O O . LEU A 1 169 ? 5.074 12.948 12.268 1.00 97.81 169 LEU A O 1
ATOM 1268 N N . LEU A 1 170 ? 5.736 13.831 14.226 1.00 97.44 170 LEU A N 1
ATOM 1269 C CA . LEU A 1 170 ? 7.165 13.703 13.955 1.00 97.44 170 LEU A CA 1
ATOM 1270 C C . LEU A 1 170 ? 7.579 12.234 13.823 1.00 97.44 170 LEU A C 1
ATOM 1272 O O . LEU A 1 170 ? 8.290 11.889 12.884 1.00 97.44 170 LEU A O 1
ATOM 1276 N N . SER A 1 171 ? 7.116 11.365 14.727 1.00 96.75 171 SER A N 1
ATOM 1277 C CA . SER A 1 171 ? 7.442 9.937 14.681 1.00 96.75 171 SER A CA 1
ATOM 1278 C C . SER A 1 171 ? 6.985 9.302 13.372 1.00 96.75 171 SER A C 1
ATOM 1280 O O . SER A 1 171 ? 7.785 8.655 12.704 1.00 96.75 171 SER A O 1
ATOM 1282 N N . VAL A 1 172 ? 5.722 9.500 12.980 1.00 97.31 172 VAL A N 1
ATOM 1283 C CA . VAL A 1 172 ? 5.184 8.887 11.753 1.00 97.31 172 VAL A CA 1
ATOM 1284 C C . VAL A 1 172 ? 5.782 9.505 10.485 1.00 97.31 172 VAL A C 1
ATOM 1286 O O . VAL A 1 172 ? 5.967 8.794 9.501 1.00 97.31 172 VAL A O 1
ATOM 1289 N N . ALA A 1 173 ? 6.165 10.787 10.513 1.00 97.81 173 ALA A N 1
ATOM 1290 C CA . ALA A 1 173 ? 6.908 11.424 9.425 1.00 97.81 173 ALA A CA 1
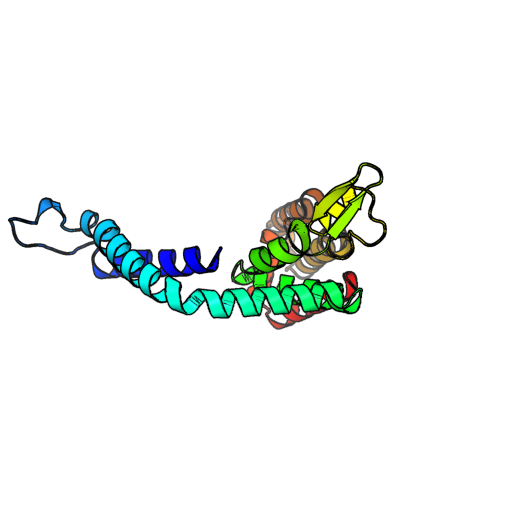ATOM 1291 C C . ALA A 1 173 ? 8.319 10.839 9.262 1.00 97.81 173 ALA A C 1
ATOM 1293 O O . ALA A 1 173 ? 8.735 10.549 8.144 1.00 97.81 173 ALA A O 1
ATOM 1294 N N . ILE A 1 174 ? 9.045 10.630 10.366 1.00 97.50 174 ILE A N 1
ATOM 1295 C CA . ILE A 1 174 ? 10.374 10.000 10.346 1.00 97.50 174 ILE A CA 1
ATOM 1296 C C . ILE A 1 174 ? 10.276 8.550 9.867 1.00 97.50 174 ILE A C 1
ATOM 1298 O O . ILE A 1 174 ? 11.129 8.111 9.099 1.00 97.50 174 ILE A O 1
ATOM 1302 N N . THR A 1 175 ? 9.241 7.811 10.277 1.00 97.31 175 THR A N 1
ATOM 1303 C CA . THR A 1 175 ? 8.990 6.461 9.759 1.00 97.31 175 THR A CA 1
ATOM 1304 C C . THR A 1 175 ? 8.829 6.488 8.242 1.00 97.31 175 THR A C 1
ATOM 1306 O O . THR A 1 175 ? 9.581 5.800 7.559 1.00 97.31 175 THR A O 1
ATOM 1309 N N . ALA A 1 176 ? 7.946 7.338 7.708 1.00 97.25 176 ALA A N 1
ATOM 1310 C CA . ALA A 1 176 ? 7.773 7.474 6.261 1.00 97.25 176 ALA A CA 1
ATOM 1311 C C . ALA A 1 176 ? 9.084 7.844 5.549 1.00 97.25 176 ALA A C 1
ATOM 1313 O O . ALA A 1 176 ? 9.413 7.247 4.528 1.00 97.25 176 ALA A O 1
ATOM 1314 N N . PHE A 1 177 ? 9.865 8.761 6.125 1.00 97.75 177 PHE A N 1
ATOM 1315 C CA . PHE A 1 177 ? 11.138 9.201 5.560 1.00 97.75 177 PHE A CA 1
ATOM 1316 C C . PHE A 1 177 ? 12.185 8.084 5.485 1.00 97.75 177 PHE A C 1
ATOM 1318 O O . PHE A 1 177 ? 12.835 7.914 4.458 1.00 97.75 177 PHE A O 1
ATOM 1325 N N . LEU A 1 178 ? 12.393 7.356 6.587 1.00 96.38 178 LEU A N 1
ATOM 1326 C CA . LEU A 1 178 ? 13.497 6.401 6.712 1.00 96.38 178 LEU A CA 1
ATOM 1327 C C . LEU A 1 178 ? 13.176 5.036 6.112 1.00 96.38 178 LEU A C 1
ATOM 1329 O O . LEU A 1 178 ? 14.081 4.365 5.624 1.00 96.38 178 LEU A O 1
ATOM 1333 N N . THR A 1 179 ? 11.920 4.598 6.197 1.00 95.38 179 THR A N 1
ATOM 1334 C CA . THR A 1 179 ? 11.534 3.236 5.804 1.00 95.38 179 THR A CA 1
ATOM 1335 C C . THR A 1 179 ? 10.677 3.193 4.547 1.00 95.38 179 THR A C 1
ATOM 1337 O O . THR A 1 179 ? 10.509 2.119 3.977 1.00 95.38 179 THR A O 1
ATOM 1340 N N . GLY A 1 180 ? 10.107 4.326 4.125 1.00 92.81 180 GLY A N 1
ATOM 1341 C CA . GLY A 1 180 ? 9.114 4.370 3.052 1.00 92.81 180 GLY A CA 1
ATOM 1342 C C . GLY A 1 180 ? 7.734 3.834 3.452 1.00 92.81 180 GLY A C 1
ATOM 1343 O O . GLY A 1 180 ? 6.851 3.748 2.605 1.00 92.81 180 GLY A O 1
ATOM 1344 N N . VAL A 1 181 ? 7.517 3.478 4.724 1.00 94.69 181 VAL A N 1
ATOM 1345 C CA . VAL A 1 181 ? 6.213 3.020 5.235 1.00 94.69 181 VAL A CA 1
ATOM 1346 C C . VAL A 1 181 ? 5.330 4.239 5.498 1.00 94.69 181 VAL A C 1
ATOM 1348 O O . VAL A 1 181 ? 5.602 5.035 6.399 1.00 94.69 181 VAL A O 1
ATOM 1351 N N . THR A 1 182 ? 4.274 4.400 4.703 1.00 96.12 182 THR A N 1
ATOM 1352 C CA . THR A 1 182 ? 3.457 5.623 4.645 1.00 96.12 182 THR A CA 1
ATOM 1353 C C . THR A 1 182 ? 2.147 5.521 5.419 1.00 96.12 182 THR A C 1
ATOM 1355 O O . THR A 1 182 ? 1.574 6.538 5.822 1.00 96.12 182 THR A O 1
ATOM 1358 N N . GLU A 1 183 ? 1.692 4.299 5.674 1.00 95.19 183 GLU A N 1
ATOM 1359 C CA . GLU A 1 183 ? 0.376 3.972 6.210 1.00 95.19 183 GLU A CA 1
ATOM 1360 C C . GLU A 1 183 ? 0.079 4.661 7.547 1.00 95.19 183 GLU A C 1
ATOM 1362 O O . GLU A 1 183 ? -0.997 5.250 7.662 1.00 95.19 183 GLU A O 1
ATOM 1367 N N . PRO A 1 184 ? 0.993 4.701 8.542 1.00 94.44 184 PRO A N 1
ATOM 1368 C CA . PRO A 1 184 ? 0.705 5.355 9.818 1.00 94.44 184 PRO A CA 1
ATOM 1369 C C . PRO A 1 184 ? 0.343 6.837 9.682 1.00 94.44 184 PRO A C 1
ATOM 1371 O O . PRO A 1 184 ? -0.404 7.352 10.510 1.00 94.44 184 PRO A O 1
ATOM 1374 N N . LEU A 1 185 ? 0.862 7.519 8.654 1.00 96.50 185 LEU A N 1
ATOM 1375 C CA . LEU A 1 185 ? 0.569 8.925 8.388 1.00 96.50 185 LEU A CA 1
ATOM 1376 C C . LEU A 1 185 ? -0.670 9.083 7.503 1.00 96.50 185 LEU A C 1
ATOM 1378 O O . LEU A 1 185 ? -1.545 9.893 7.806 1.00 96.50 185 LEU A O 1
ATOM 1382 N N . GLU A 1 186 ? -0.779 8.292 6.436 1.00 96.75 186 GLU A N 1
ATOM 1383 C CA . GLU A 1 186 ? -1.930 8.315 5.524 1.00 96.75 186 GLU A CA 1
ATOM 1384 C C . GLU A 1 186 ? -3.242 7.967 6.242 1.00 96.75 186 GLU A C 1
ATOM 1386 O O . GLU A 1 186 ? -4.280 8.587 5.993 1.00 96.75 186 GLU A O 1
ATOM 1391 N N . PHE A 1 187 ? -3.194 7.051 7.212 1.00 95.62 187 PHE A N 1
ATOM 1392 C CA . PHE A 1 187 ? -4.364 6.608 7.972 1.00 95.62 187 PHE A CA 1
ATOM 1393 C C . PHE A 1 187 ? -4.949 7.719 8.854 1.00 95.62 187 PHE A C 1
ATOM 1395 O O . PHE A 1 187 ? -6.135 7.669 9.182 1.00 95.62 187 PHE A O 1
ATOM 1402 N N . LEU A 1 188 ? -4.166 8.755 9.181 1.00 94.81 188 LEU A N 1
ATOM 1403 C CA . LEU A 1 188 ? -4.638 9.907 9.956 1.00 94.81 188 LEU A CA 1
ATOM 1404 C C . LEU A 1 188 ? -5.664 10.753 9.195 1.00 94.81 188 LEU A C 1
ATOM 1406 O O . LEU A 1 188 ? -6.472 11.432 9.827 1.00 94.81 188 LEU A O 1
ATOM 1410 N N . PHE A 1 189 ? -5.643 10.737 7.857 1.00 95.38 189 PHE A N 1
ATOM 1411 C CA . PHE A 1 189 ? -6.506 11.603 7.051 1.00 95.38 189 PHE A CA 1
ATOM 1412 C C . PHE A 1 189 ? -7.309 10.883 5.972 1.00 95.38 189 PHE A C 1
ATOM 1414 O O . PHE A 1 189 ? -8.334 11.416 5.557 1.00 95.38 189 PHE A O 1
ATOM 1421 N N . MET A 1 190 ? -6.923 9.683 5.536 1.00 95.75 190 MET A N 1
ATOM 1422 C CA . MET A 1 190 ? -7.583 9.023 4.404 1.00 95.75 190 MET A CA 1
ATOM 1423 C C . MET A 1 190 ? -9.076 8.745 4.625 1.00 95.75 190 MET A C 1
ATOM 1425 O O . MET A 1 190 ? -9.880 8.906 3.710 1.00 95.75 190 MET A O 1
ATOM 1429 N N . PHE A 1 191 ? -9.455 8.369 5.850 1.00 94.00 191 PHE A N 1
ATOM 1430 C CA . PHE A 1 191 ? -10.846 8.090 6.216 1.00 94.00 191 PHE A CA 1
ATOM 1431 C C . PHE A 1 191 ? -11.590 9.351 6.667 1.00 94.00 191 PHE A C 1
ATOM 1433 O O . PHE A 1 191 ? -12.814 9.406 6.593 1.00 94.00 191 PHE A O 1
ATOM 1440 N N . LEU A 1 192 ? -10.851 10.363 7.130 1.00 95.81 192 LEU A N 1
ATOM 1441 C CA . LEU A 1 192 ? -11.404 11.609 7.656 1.00 95.81 192 LEU A CA 1
ATOM 1442 C C . LEU A 1 192 ? -11.683 12.636 6.548 1.00 95.81 192 LEU A C 1
ATOM 1444 O O . LEU A 1 192 ? -12.683 13.346 6.600 1.00 95.81 192 LEU A O 1
ATOM 1448 N N . ALA A 1 193 ? -10.808 12.713 5.545 1.00 96.06 193 ALA A N 1
ATOM 1449 C CA . ALA A 1 193 ? -10.867 13.660 4.437 1.00 96.06 193 ALA A CA 1
ATOM 1450 C C . ALA A 1 193 ? -10.586 12.952 3.092 1.00 96.06 193 ALA A C 1
ATOM 1452 O O . ALA A 1 193 ? -9.502 13.108 2.522 1.00 96.06 193 ALA A O 1
ATOM 1453 N N . PRO A 1 194 ? -11.563 12.210 2.532 1.00 94.81 194 PRO A N 1
ATOM 1454 C CA . PRO A 1 194 ? -11.364 11.421 1.311 1.00 94.81 194 PRO A CA 1
ATOM 1455 C C . PRO A 1 194 ? -10.906 12.239 0.096 1.00 94.81 194 PRO A C 1
ATOM 1457 O O . PRO A 1 194 ? -10.133 11.753 -0.723 1.00 94.81 194 PRO A O 1
ATOM 1460 N N . LEU A 1 195 ? -11.333 13.502 -0.015 1.00 97.06 195 LEU A N 1
ATOM 1461 C CA . LEU A 1 195 ? -10.892 14.393 -1.096 1.00 97.06 195 LEU A CA 1
ATOM 1462 C C . LEU A 1 195 ? -9.414 14.785 -0.966 1.00 97.06 195 LEU A C 1
ATOM 1464 O O . LEU A 1 195 ? -8.712 14.861 -1.971 1.00 97.06 195 LEU A O 1
ATOM 1468 N N . LEU A 1 196 ? -8.923 14.990 0.262 1.00 96.19 196 LEU A N 1
ATOM 1469 C CA . LEU A 1 196 ? -7.502 15.245 0.508 1.00 96.19 196 LEU A CA 1
ATOM 1470 C C . LEU A 1 196 ? -6.666 14.009 0.159 1.00 96.19 196 LEU A C 1
ATOM 1472 O O . LEU A 1 196 ? -5.578 14.125 -0.397 1.00 96.19 196 LEU A O 1
ATOM 1476 N N . TYR A 1 197 ? -7.205 12.822 0.433 1.00 97.62 197 TYR A N 1
ATOM 1477 C CA . TYR A 1 197 ? -6.582 11.564 0.045 1.00 97.62 197 TYR A CA 1
ATOM 1478 C C . TYR A 1 197 ? -6.534 11.355 -1.466 1.00 97.62 197 TYR A C 1
ATOM 1480 O O . TYR A 1 197 ? -5.504 10.945 -1.997 1.00 97.62 197 TYR A O 1
ATOM 1488 N N . LEU A 1 198 ? -7.610 11.701 -2.175 1.00 97.56 198 LEU A N 1
ATOM 1489 C CA . LEU A 1 198 ? -7.622 11.687 -3.633 1.00 97.56 198 LEU A CA 1
ATOM 1490 C C . LEU A 1 198 ? -6.570 12.645 -4.206 1.00 97.56 198 LEU A C 1
ATOM 1492 O O . LEU A 1 198 ? -5.841 12.270 -5.119 1.00 97.56 198 LEU A O 1
ATOM 1496 N N . LEU A 1 199 ? -6.443 13.853 -3.648 1.00 97.56 199 LEU A N 1
ATOM 1497 C CA . LEU A 1 199 ? -5.405 14.799 -4.058 1.00 97.56 199 LEU A CA 1
ATOM 1498 C C . LEU A 1 199 ? -4.000 14.232 -3.818 1.00 97.56 199 LEU A C 1
ATOM 1500 O O . LEU A 1 199 ? -3.158 14.300 -4.707 1.00 97.56 199 LEU A O 1
ATOM 1504 N N . HIS A 1 200 ? -3.755 13.628 -2.654 1.00 97.69 200 HIS A N 1
ATOM 1505 C CA . HIS A 1 200 ? -2.498 12.936 -2.351 1.00 97.69 200 HIS A CA 1
ATOM 1506 C C . HIS A 1 200 ? -2.195 11.810 -3.354 1.00 97.69 200 HIS A C 1
ATOM 1508 O O . HIS A 1 200 ? -1.066 11.694 -3.832 1.00 97.69 200 HIS A O 1
ATOM 1514 N N . ALA A 1 201 ? -3.205 11.028 -3.744 1.00 98.00 201 ALA A N 1
ATOM 1515 C CA . ALA A 1 201 ? -3.068 10.009 -4.781 1.00 98.00 201 ALA A CA 1
ATOM 1516 C C . ALA A 1 201 ? -2.696 10.616 -6.143 1.00 98.00 201 ALA A C 1
ATOM 1518 O O . ALA A 1 201 ? -1.803 10.102 -6.814 1.00 98.00 201 ALA A O 1
ATOM 1519 N N . ILE A 1 202 ? -3.332 11.723 -6.540 1.00 98.25 202 ILE A N 1
ATOM 1520 C CA . ILE A 1 202 ? -3.026 12.433 -7.794 1.00 98.25 202 ILE A CA 1
ATOM 1521 C C . ILE A 1 202 ? -1.594 12.970 -7.771 1.00 98.25 202 ILE A C 1
ATOM 1523 O O . ILE A 1 202 ? -0.850 12.750 -8.720 1.00 98.25 202 ILE A O 1
ATOM 1527 N N . LEU A 1 203 ? -1.188 13.632 -6.685 1.00 97.62 203 LEU A N 1
ATOM 1528 C CA . LEU A 1 203 ? 0.170 14.161 -6.525 1.00 97.62 203 LEU A CA 1
ATOM 1529 C C . LEU A 1 203 ? 1.217 13.045 -6.545 1.00 97.62 203 LEU A C 1
ATOM 1531 O O . LEU A 1 203 ? 2.279 13.217 -7.134 1.00 97.62 203 LEU A O 1
ATOM 1535 N N . THR A 1 204 ? 0.899 11.887 -5.963 1.00 97.75 204 THR A N 1
ATOM 1536 C CA . THR A 1 204 ? 1.750 10.696 -6.062 1.00 97.75 204 THR A CA 1
ATOM 1537 C C . THR A 1 204 ? 1.861 10.227 -7.509 1.00 97.75 204 THR A C 1
ATOM 1539 O O . THR A 1 204 ? 2.968 10.001 -7.980 1.00 97.75 204 THR A O 1
ATOM 1542 N N . GLY A 1 205 ? 0.751 10.152 -8.249 1.00 97.06 205 GLY A N 1
ATOM 1543 C CA . GLY A 1 205 ? 0.781 9.825 -9.676 1.00 97.06 205 GLY A CA 1
ATOM 1544 C C . GLY A 1 205 ? 1.619 10.808 -10.498 1.00 97.06 205 GLY A C 1
ATOM 1545 O O . GLY A 1 205 ? 2.437 10.384 -11.302 1.00 97.06 205 GLY A O 1
ATOM 1546 N N . ILE A 1 206 ? 1.496 12.113 -10.246 1.00 97.12 206 ILE A N 1
ATOM 1547 C CA . ILE A 1 206 ? 2.327 13.138 -10.900 1.00 97.12 206 ILE A CA 1
ATOM 1548 C C . ILE A 1 206 ? 3.808 12.947 -10.560 1.00 97.12 206 ILE A C 1
ATOM 1550 O O . ILE A 1 206 ? 4.653 13.112 -11.425 1.00 97.12 206 ILE A O 1
ATOM 1554 N N . SER A 1 207 ? 4.132 12.579 -9.319 1.00 97.06 207 SER A N 1
ATOM 1555 C CA . SER A 1 207 ? 5.518 12.345 -8.904 1.00 97.06 207 SER A CA 1
ATOM 1556 C C . SER A 1 207 ? 6.157 11.121 -9.568 1.00 97.06 207 SER A C 1
ATOM 1558 O O . SER A 1 207 ? 7.382 11.027 -9.579 1.00 97.06 207 SER A O 1
ATOM 1560 N N . LEU A 1 208 ? 5.355 10.169 -10.056 1.00 94.88 208 LEU A N 1
ATOM 1561 C CA . LEU A 1 208 ? 5.830 8.975 -10.759 1.00 94.88 208 LEU A CA 1
ATOM 1562 C C . LEU A 1 208 ? 5.826 9.125 -12.291 1.00 94.88 208 LEU A C 1
ATOM 1564 O O . LEU A 1 208 ? 6.397 8.260 -12.952 1.00 94.88 208 LEU A O 1
ATOM 1568 N N . PHE A 1 209 ? 5.183 10.156 -12.847 1.00 91.19 209 PHE A N 1
ATOM 1569 C CA . PHE A 1 209 ? 5.141 10.435 -14.288 1.00 91.19 209 PHE A CA 1
ATOM 1570 C C . PHE A 1 209 ? 6.427 11.122 -14.761 1.00 91.19 209 PHE A C 1
ATOM 1572 O O . PHE A 1 209 ? 7.031 10.621 -15.734 1.00 91.19 209 PHE A O 1
#

InterPro domains:
  IPR003352 Phosphotransferase system, EIIC [PF02378] (1-205)
  IPR013013 Phosphotransferase system, EIIC component, type 1 [PS51103] (1-209)
  IPR050429 Phosphotransferase System Glucose-Specific EIICBA [PTHR30009] (1-208)

Secondary structure (DSSP, 8-state):
-HHHHHHHHHHHHHHHHHHHTTPPPPGGGGGG-GGGHHHHHHHHHHHHHHHHHHHHHHHHHHHHHHHHHHHHHTTHHHHHHHHHHHHHTTTTTTHHHHHHIIIIIS-EEE-TTS-EEESHHHHHHTT-TT--HHHHTHHHIIIIIHHHHHHHHHHHS-GGGHHHHHHHHHHHHHHHHHH---HHHHTTTTTT-HHHHHHHHHHHHHHH-

Radius of gyration: 22.46 Å; chains: 1; bounding box: 53×62×46 Å

Foldseek 3Di:
DPLVLVVVLVVLLVVLLVVFQQAQDPPVCRVCHHNNVSVVSSVVVSVVVCVVCVPVVPVVVVVLLVVLQVLLVVALLSLLVLLLVLLVCVVSPCSVVSCCNAAAADDWDQAPVRDIGHHQPRCVVSPNPSGPLNPQLLLCCLQPVLLVVLVVVLVVDDPVCNVVCVVVSVVQSVCSNPPVDNCSRCVVPCVPPVVVSSVSSNSSSVSSD

Sequence (209 aa):
MGVLAGIITGLVGGAVYNRWSGIKLPDFLSFFGGKRFVPIATGFFCLVLAAIFGYVWPPVQNAIHAGGEWIVGAGALGSGIFGFINRLLIPTGLHQVLNTIAWFQIGEFTNAAGAVFHGDINRFYAGDGTAGMFMSGFFPIMMFGLPGAALAMYFAAPKERRPMVGGMLLSVAITAFLTGVTEPLEFLFMFLAPLLYLLHAILTGISLF

pLDDT: mean 93.31, std 4.99, range [66.81, 98.25]